Protein AF-A0A838ZR28-F1 (afdb_monomer_lite)

Secondary structure (DSSP, 8-state):
-----EE-----S-TTS-SEEEEEEEEEEEESS-SEEEEEESSSTTEEEEEETTEEEEEETTTTEEEEEEEEE--SSS--EEEEEEEEEEPP------TTSEEEEEEETTEEEEEEES-GGG--EEEEEEEEEEE-SSSEEE-TT---HHHHHHHHHHHHHH-SS---EEEEEEEETTS--EEEEEEEEEEEEEEEEPPS-------

pLDDT: mean 73.74, std 16.51, range [28.38, 95.25]

Organism: NCBI:txid2745851

Radius of gyration: 19.25 Å; chains: 1; bounding box: 54×42×59 Å

Foldseek 3Di:
DWDWDWDFDDDPPPPPDDQKDWTFKTKIKTWPDDQKWKKAQQVQRQWIKIDGPFWIWIGRNPVQKIWTKTWDQDPPPDRDTDIDGDDIDHNDPDDDPPPDQWDWDDPDLFKIKIFGHPDVVVVDTPWIKIWGKDFDPGRMEIDPPDPDSSVVSVVVVNSVVVNPDPTHMYGQWMDIPVHRDIIGMDIDMDTDGDMDGHDPDDDDDDD

Sequence (207 aa):
MKKVISVFIFSLSFFAFSQSYSFESAVIIESDKYPSMTLMNDESPNYAMYINNEGGVIRDYDSNELHIFTFSNKKSLDKHHSFEYNRSKKLLKGEKFNLGLVEITKINEKEFEVKKFKNKRKKKSVYEYTLQLEESNTPFIYVPFEKSLIRNHQIVGLIKEQLESYKHFKIKSYQCKSEKTTVNSEVKIEKLDLKIELPEKLNFQFY

Structure (mmCIF, N/CA/C/O backbone):
data_AF-A0A838ZR28-F1
#
_entry.id   AF-A0A838ZR28-F1
#
loop_
_atom_site.group_PDB
_atom_site.id
_atom_site.type_symbol
_atom_site.label_atom_id
_atom_site.label_alt_id
_atom_site.label_comp_id
_atom_site.label_asym_id
_atom_site.label_entity_id
_atom_site.label_seq_id
_atom_site.pdbx_PDB_ins_code
_atom_site.Cartn_x
_atom_site.Cartn_y
_atom_site.Cartn_z
_atom_site.occupancy
_atom_site.B_iso_or_equiv
_atom_site.auth_seq_id
_atom_site.auth_comp_id
_atom_site.auth_asym_id
_atom_site.auth_atom_id
_atom_site.pdbx_PDB_model_num
ATOM 1 N N . MET A 1 1 ? 4.804 24.425 0.462 1.00 34.25 1 MET A N 1
ATOM 2 C CA . MET A 1 1 ? 5.067 24.003 -0.934 1.00 34.25 1 MET A CA 1
ATOM 3 C C . MET A 1 1 ? 4.721 22.527 -1.050 1.00 34.25 1 MET A C 1
ATOM 5 O O . MET A 1 1 ? 5.364 21.732 -0.375 1.00 34.25 1 MET A O 1
ATOM 9 N N . LYS A 1 2 ? 3.688 22.173 -1.823 1.00 28.38 2 LYS A N 1
ATOM 10 C CA . LYS A 1 2 ? 3.305 20.774 -2.077 1.00 28.38 2 LYS A CA 1
ATOM 11 C C . LYS A 1 2 ? 4.357 20.117 -2.980 1.00 28.38 2 LYS A C 1
ATOM 13 O O . LYS A 1 2 ? 4.839 20.768 -3.904 1.00 28.38 2 LYS A O 1
ATOM 18 N N . LYS A 1 3 ? 4.754 18.877 -2.686 1.00 36.78 3 LYS A N 1
ATOM 19 C CA . LYS A 1 3 ? 5.718 18.107 -3.489 1.00 36.78 3 LYS A CA 1
ATOM 20 C C . LYS A 1 3 ? 4.990 16.903 -4.082 1.00 36.78 3 LYS A C 1
ATOM 22 O O . LYS A 1 3 ? 4.410 16.129 -3.334 1.00 36.78 3 LYS A O 1
ATOM 27 N N . VAL A 1 4 ? 5.015 16.793 -5.405 1.00 33.56 4 VAL A N 1
ATOM 28 C CA . VAL A 1 4 ? 4.371 15.734 -6.191 1.00 33.56 4 VAL A CA 1
ATOM 29 C C . VAL A 1 4 ? 5.432 14.686 -6.532 1.00 33.56 4 VAL A C 1
ATOM 31 O O . VAL A 1 4 ? 6.517 15.050 -6.987 1.00 33.56 4 VAL A O 1
ATOM 34 N N . ILE A 1 5 ? 5.147 13.406 -6.284 1.00 41.47 5 ILE A N 1
ATOM 35 C CA . ILE A 1 5 ? 5.973 12.273 -6.729 1.00 41.47 5 ILE A CA 1
ATOM 36 C C . ILE A 1 5 ? 5.097 11.400 -7.622 1.00 41.47 5 ILE A C 1
ATOM 38 O O . ILE A 1 5 ? 4.061 10.920 -7.169 1.00 41.47 5 ILE A O 1
ATOM 42 N N . SER A 1 6 ? 5.533 11.205 -8.865 1.00 37.84 6 SER A N 1
ATOM 43 C CA . SER A 1 6 ? 4.881 10.351 -9.859 1.00 37.84 6 SER A CA 1
ATOM 44 C C . SER A 1 6 ? 5.557 8.981 -9.883 1.00 37.84 6 SER A C 1
ATOM 46 O O . SER A 1 6 ? 6.776 8.891 -10.048 1.00 37.84 6 SER A O 1
ATOM 48 N N . VAL A 1 7 ? 4.777 7.916 -9.705 1.00 40.88 7 VAL A N 1
ATOM 49 C CA . VAL A 1 7 ? 5.256 6.526 -9.710 1.00 40.88 7 VAL A CA 1
ATOM 50 C C . VAL A 1 7 ? 4.845 5.825 -11.005 1.00 40.88 7 VAL A C 1
ATOM 52 O O . VAL A 1 7 ? 3.670 5.845 -11.368 1.00 40.88 7 VAL A O 1
ATOM 55 N N . PHE A 1 8 ? 5.811 5.170 -11.657 1.00 44.25 8 PHE A N 1
ATOM 56 C CA . PHE A 1 8 ? 5.626 4.342 -12.852 1.00 44.25 8 PHE A CA 1
ATOM 57 C C . PHE A 1 8 ? 5.642 2.856 -12.471 1.00 44.25 8 PHE A C 1
ATOM 59 O O . PHE A 1 8 ? 6.601 2.389 -11.853 1.00 44.25 8 PHE A O 1
ATOM 66 N N . ILE A 1 9 ? 4.592 2.111 -12.826 1.00 41.53 9 ILE A N 1
ATOM 67 C CA . ILE A 1 9 ? 4.493 0.663 -12.590 1.00 41.53 9 ILE A CA 1
ATOM 68 C C . ILE A 1 9 ? 4.903 -0.066 -13.871 1.00 41.53 9 ILE A C 1
ATOM 70 O O . ILE A 1 9 ? 4.340 0.177 -14.933 1.00 41.53 9 ILE A O 1
ATOM 74 N N . PHE A 1 10 ? 5.884 -0.963 -13.757 1.00 44.72 10 PHE A N 1
ATOM 75 C CA . PHE A 1 10 ? 6.402 -1.775 -14.856 1.00 44.72 10 PHE A CA 1
ATOM 76 C C . PHE A 1 10 ? 5.994 -3.243 -14.683 1.00 44.72 10 PHE A C 1
ATOM 78 O O . PHE A 1 10 ? 6.370 -3.878 -13.698 1.00 44.72 10 PHE A O 1
ATOM 85 N N . SER A 1 11 ? 5.272 -3.800 -15.656 1.00 40.69 11 SER A N 1
ATOM 86 C CA . SER A 1 11 ? 5.053 -5.244 -15.803 1.00 40.69 11 SER A CA 1
ATOM 87 C C . SER A 1 11 ? 6.290 -5.891 -16.445 1.00 40.69 11 SER A C 1
ATOM 89 O O . SER A 1 11 ? 6.614 -5.606 -17.598 1.00 40.69 11 SER A O 1
ATOM 91 N N . LEU A 1 12 ? 7.009 -6.729 -15.694 1.00 42.66 12 LEU A N 1
ATOM 92 C CA . LEU A 1 12 ? 8.402 -7.116 -15.974 1.00 42.66 12 LEU A CA 1
ATOM 93 C C . LEU A 1 12 ? 8.614 -8.466 -16.689 1.00 42.66 12 LEU A C 1
ATOM 95 O O . LEU A 1 12 ? 9.738 -8.952 -16.743 1.00 42.66 12 LEU A O 1
ATOM 99 N N . SER A 1 13 ? 7.596 -9.064 -17.308 1.00 38.91 13 SER A N 1
ATOM 100 C CA . SER A 1 13 ? 7.736 -10.370 -17.981 1.00 38.91 13 SER A CA 1
ATOM 101 C C . SER A 1 13 ? 8.086 -10.322 -19.483 1.00 38.91 13 SER A C 1
ATOM 103 O O . SER A 1 13 ? 8.265 -11.377 -20.082 1.00 38.91 13 SER A O 1
ATOM 105 N N . PHE A 1 14 ? 8.262 -9.140 -20.098 1.00 41.53 14 PHE A N 1
ATOM 106 C CA . PHE A 1 14 ? 8.534 -9.003 -21.549 1.00 41.53 14 PHE A CA 1
ATOM 107 C C . PHE A 1 14 ? 9.736 -8.115 -21.932 1.00 41.53 14 PHE A C 1
ATOM 109 O O . PHE A 1 14 ? 9.896 -7.739 -23.093 1.00 41.53 14 PHE A O 1
ATOM 116 N N . PHE A 1 15 ? 10.637 -7.808 -20.996 1.00 44.94 15 PHE A N 1
ATOM 117 C CA . PHE A 1 15 ? 11.763 -6.882 -21.217 1.00 44.94 15 PHE A CA 1
ATOM 118 C C . PHE A 1 15 ? 12.907 -7.397 -22.114 1.00 44.94 15 PHE A C 1
ATOM 120 O O . PHE A 1 15 ? 14.004 -6.848 -22.083 1.00 44.94 15 PHE A O 1
ATOM 127 N N . ALA A 1 16 ? 12.675 -8.414 -22.945 1.00 43.00 16 ALA A N 1
ATOM 128 C CA . ALA A 1 16 ? 13.693 -8.877 -23.884 1.00 43.00 16 ALA A CA 1
ATOM 129 C C . ALA A 1 16 ? 13.644 -8.203 -25.272 1.00 43.00 16 ALA A C 1
ATOM 131 O O . ALA A 1 16 ? 14.679 -8.202 -25.924 1.00 43.00 16 ALA A O 1
ATOM 132 N N . PHE A 1 17 ? 12.530 -7.607 -25.745 1.00 49.03 17 PHE A N 1
ATOM 133 C CA . PHE A 1 17 ? 12.455 -7.140 -27.154 1.00 49.03 17 PHE A CA 1
ATOM 134 C C . PHE A 1 17 ? 11.516 -5.956 -27.465 1.00 49.03 17 PHE A C 1
ATOM 136 O O . PHE A 1 17 ? 11.136 -5.772 -28.620 1.00 49.03 17 PHE A O 1
ATOM 143 N N . SER A 1 18 ? 11.122 -5.129 -26.494 1.00 48.28 18 SER A N 1
ATOM 144 C CA . SER A 1 18 ? 10.311 -3.943 -26.814 1.00 48.28 18 SER A CA 1
ATOM 145 C C . SER A 1 18 ? 11.184 -2.715 -27.102 1.00 48.28 18 SER A C 1
ATOM 147 O O . SER A 1 18 ? 11.944 -2.277 -26.238 1.00 48.28 18 SER A O 1
ATOM 149 N N . GLN A 1 19 ? 11.050 -2.145 -28.307 1.00 60.50 19 GLN A N 1
ATOM 150 C CA . GLN A 1 19 ? 11.643 -0.857 -28.699 1.00 60.50 19 GLN A CA 1
ATOM 151 C C . GLN A 1 19 ? 10.861 0.344 -28.145 1.00 60.50 19 GLN A C 1
ATOM 153 O O . GLN A 1 19 ? 11.340 1.469 -28.230 1.00 60.50 19 GLN A O 1
ATOM 158 N N . SER A 1 20 ? 9.673 0.137 -27.565 1.00 59.81 20 SER A N 1
ATOM 159 C CA . SER A 1 20 ? 8.868 1.224 -27.012 1.00 59.81 20 SER A CA 1
ATOM 160 C C . SER A 1 20 ? 8.044 0.811 -25.796 1.00 59.81 20 SER A C 1
ATOM 162 O O . SER A 1 20 ? 7.283 -0.152 -25.850 1.00 59.81 20 SER A O 1
ATOM 164 N N . TYR A 1 21 ? 8.121 1.594 -24.728 1.00 64.38 21 TYR A N 1
ATOM 165 C CA . TYR A 1 21 ? 7.351 1.422 -23.499 1.00 64.38 21 TYR A CA 1
ATOM 166 C C . TYR A 1 21 ? 6.362 2.568 -23.366 1.00 64.38 21 TYR A C 1
ATOM 168 O O . TYR A 1 21 ? 6.774 3.724 -23.372 1.00 64.38 21 TYR A O 1
ATOM 176 N N . SER A 1 22 ? 5.076 2.260 -23.245 1.00 66.88 22 SER A N 1
ATOM 177 C CA . SER A 1 22 ? 4.021 3.241 -22.995 1.00 66.88 22 SER A CA 1
ATOM 178 C C . SER A 1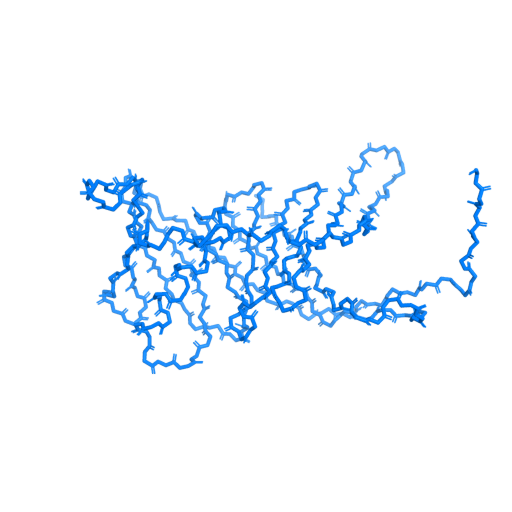 22 ? 3.561 3.180 -21.541 1.00 66.88 22 SER A C 1
ATOM 180 O O . SER A 1 22 ? 3.378 2.098 -20.984 1.00 66.88 22 SER A O 1
ATOM 182 N N . PHE A 1 23 ? 3.348 4.344 -20.939 1.00 75.25 23 PHE A N 1
ATOM 183 C CA . PHE A 1 23 ? 2.813 4.500 -19.592 1.00 75.25 23 PHE A CA 1
ATOM 184 C C . PHE A 1 23 ? 1.550 5.338 -19.673 1.00 75.25 23 PHE A C 1
ATOM 186 O O . PHE A 1 23 ? 1.598 6.507 -20.054 1.00 75.25 23 PHE A O 1
ATOM 193 N N . GLU A 1 24 ? 0.437 4.726 -19.289 1.00 75.38 24 GLU A N 1
ATOM 194 C CA . GLU A 1 24 ? -0.903 5.299 -19.441 1.00 75.38 24 GLU A CA 1
ATOM 195 C C . GLU A 1 24 ? -1.342 6.114 -18.221 1.00 75.38 24 GLU A C 1
ATOM 197 O O . GLU A 1 24 ? -2.371 6.796 -18.226 1.00 75.38 24 GLU A O 1
ATOM 202 N N . SER A 1 25 ? -0.609 5.999 -17.116 1.00 76.81 25 SER A N 1
ATOM 203 C CA . SER A 1 25 ? -0.987 6.594 -15.843 1.00 76.81 25 SER A CA 1
ATOM 204 C C . SER A 1 25 ? 0.211 6.766 -14.922 1.00 76.81 25 SER A C 1
ATOM 206 O O . SER A 1 25 ? 1.160 5.981 -14.941 1.00 76.81 25 SER A O 1
ATOM 208 N N . ALA A 1 26 ? 0.123 7.786 -14.081 1.00 78.88 26 ALA A N 1
ATOM 209 C CA . ALA A 1 26 ? 1.010 8.030 -12.962 1.00 78.88 26 ALA A CA 1
ATOM 210 C C . ALA A 1 26 ? 0.204 7.951 -11.664 1.00 78.88 26 ALA A C 1
ATOM 212 O O . ALA A 1 26 ? -0.861 8.560 -11.546 1.00 78.88 26 ALA A O 1
ATOM 213 N N . VAL A 1 27 ? 0.728 7.236 -10.668 1.00 76.75 27 VAL A N 1
ATOM 214 C CA . VAL A 1 27 ? 0.192 7.312 -9.303 1.00 76.75 27 VAL A CA 1
ATOM 215 C C . VAL A 1 27 ? 0.891 8.462 -8.586 1.00 76.75 27 VAL A C 1
ATOM 217 O O . VAL A 1 27 ? 2.120 8.479 -8.492 1.00 76.75 27 VAL A O 1
ATOM 220 N N . ILE A 1 28 ? 0.108 9.413 -8.087 1.00 76.38 28 ILE A N 1
ATOM 221 C CA . ILE A 1 28 ? 0.568 10.572 -7.328 1.00 76.38 28 ILE A CA 1
ATOM 222 C C . ILE A 1 28 ? 0.112 10.432 -5.888 1.00 76.38 28 ILE A C 1
ATOM 224 O O . ILE A 1 28 ? -1.072 10.255 -5.609 1.00 76.38 28 ILE A O 1
ATOM 228 N N . ILE A 1 29 ? 1.061 10.547 -4.964 1.00 72.19 29 ILE A N 1
ATOM 229 C CA . ILE A 1 29 ? 0.784 10.489 -3.531 1.00 72.19 29 ILE A CA 1
ATOM 230 C C . ILE A 1 29 ? 1.172 11.827 -2.903 1.00 72.19 29 ILE A C 1
ATOM 232 O O . ILE A 1 29 ? 2.351 12.184 -2.867 1.00 72.19 29 ILE A O 1
ATOM 236 N N . GLU A 1 30 ? 0.184 12.565 -2.398 1.00 73.56 30 GLU A N 1
ATOM 237 C CA . GLU A 1 30 ? 0.388 13.774 -1.595 1.00 73.56 30 GLU A CA 1
ATOM 238 C C . GLU A 1 30 ? 0.317 13.402 -0.107 1.00 73.56 30 GLU A C 1
ATOM 240 O O . GLU A 1 30 ? -0.679 12.854 0.370 1.00 73.56 30 GLU A O 1
ATOM 245 N N . SER A 1 31 ? 1.385 13.683 0.643 1.00 69.00 31 SER A N 1
ATOM 246 C CA . SER A 1 31 ? 1.446 13.412 2.082 1.00 69.00 31 SER A CA 1
ATOM 247 C C . SER A 1 31 ? 2.449 14.323 2.781 1.00 69.00 31 SER A C 1
ATOM 249 O O . SER A 1 31 ? 3.526 14.618 2.257 1.00 69.00 31 SER A O 1
ATOM 251 N N . ASP A 1 32 ? 2.100 14.730 4.000 1.00 66.25 32 ASP A N 1
ATOM 252 C CA . ASP A 1 32 ? 2.867 15.685 4.805 1.00 66.25 32 ASP A CA 1
ATOM 253 C C . ASP A 1 32 ? 4.152 15.089 5.421 1.00 66.25 32 ASP A C 1
ATOM 255 O O . ASP A 1 32 ? 4.996 15.824 5.939 1.00 66.25 32 ASP A O 1
ATOM 259 N N . LYS A 1 33 ? 4.351 13.762 5.364 1.00 64.56 33 LYS A N 1
ATOM 260 C CA . LYS A 1 33 ? 5.540 13.068 5.902 1.00 64.56 33 LYS A CA 1
ATOM 261 C C . LYS A 1 33 ? 6.188 12.182 4.838 1.00 64.56 33 LYS A C 1
ATOM 263 O O . LYS A 1 33 ? 5.675 11.095 4.612 1.00 64.56 33 LYS A O 1
ATOM 268 N N . TYR A 1 34 ? 7.349 12.552 4.268 1.00 59.84 34 TYR A N 1
ATOM 269 C CA . TYR A 1 34 ? 8.034 11.651 3.321 1.00 59.84 34 TYR A CA 1
ATOM 270 C C . TYR A 1 34 ? 9.568 11.645 3.294 1.00 59.84 34 TYR A C 1
ATOM 272 O O . TYR A 1 34 ? 10.202 12.616 2.880 1.00 59.84 34 TYR A O 1
ATOM 280 N N . PRO A 1 35 ? 10.152 10.469 3.602 1.00 60.44 35 PRO A N 1
ATOM 281 C CA . PRO A 1 35 ? 11.286 9.952 2.839 1.00 60.44 35 PRO A CA 1
ATOM 282 C C . PRO A 1 35 ? 11.006 8.619 2.108 1.00 60.44 35 PRO A C 1
ATOM 284 O O . PRO A 1 35 ? 11.803 8.269 1.244 1.00 60.44 35 PRO A O 1
ATOM 287 N N . SER A 1 36 ? 9.929 7.867 2.414 1.00 74.38 36 SER A N 1
ATOM 288 C CA . SER A 1 36 ? 9.602 6.599 1.723 1.00 74.38 36 SER A CA 1
ATOM 289 C C . SER A 1 36 ? 8.131 6.141 1.808 1.00 74.38 36 SER A C 1
ATOM 291 O O . SER A 1 36 ? 7.441 6.466 2.773 1.00 74.38 36 SER A O 1
ATOM 293 N N . MET A 1 37 ? 7.657 5.387 0.801 1.00 81.62 37 MET A N 1
ATOM 294 C CA . MET A 1 37 ? 6.286 4.862 0.612 1.00 81.62 37 MET A CA 1
ATOM 295 C C . MET A 1 37 ? 6.263 3.354 0.424 1.00 81.62 37 MET A C 1
ATOM 297 O O . MET A 1 37 ? 7.202 2.788 -0.123 1.00 81.62 37 MET A O 1
ATOM 301 N N . THR A 1 38 ? 5.136 2.739 0.785 1.00 84.50 38 THR A N 1
ATOM 302 C CA . THR A 1 38 ? 4.729 1.420 0.291 1.00 84.50 38 THR A CA 1
ATOM 303 C C . THR A 1 38 ? 3.351 1.531 -0.358 1.00 84.50 38 THR A C 1
ATOM 305 O O . THR A 1 38 ? 2.412 1.969 0.297 1.00 84.50 38 THR A O 1
ATOM 308 N N . LEU A 1 39 ? 3.240 1.142 -1.622 1.00 85.81 39 LEU A N 1
ATOM 309 C CA . LEU A 1 39 ? 2.006 1.074 -2.393 1.00 85.81 39 LEU A CA 1
ATOM 310 C C . LEU A 1 39 ? 1.669 -0.397 -2.648 1.00 85.81 39 LEU A C 1
ATOM 312 O O . LEU A 1 39 ? 2.541 -1.174 -3.041 1.00 85.81 39 LEU A O 1
ATOM 316 N N . MET A 1 40 ? 0.421 -0.783 -2.423 1.00 86.06 40 MET A N 1
ATOM 317 C CA . MET A 1 40 ? -0.080 -2.128 -2.713 1.00 86.06 40 MET A CA 1
ATOM 318 C C . MET A 1 40 ? -1.156 -2.054 -3.785 1.00 86.06 40 MET A C 1
ATOM 320 O O . MET A 1 40 ? -1.904 -1.078 -3.820 1.00 86.06 40 MET A O 1
ATOM 324 N N . ASN A 1 41 ? -1.246 -3.090 -4.614 1.00 83.69 41 ASN A N 1
ATOM 325 C CA . ASN A 1 41 ? -2.417 -3.329 -5.446 1.00 83.69 41 ASN A CA 1
ATOM 326 C C . ASN A 1 41 ? -3.358 -4.266 -4.677 1.00 83.69 41 ASN A C 1
ATOM 328 O O . ASN A 1 41 ? -2.944 -5.316 -4.190 1.00 83.69 41 ASN A O 1
ATOM 332 N N . ASP A 1 42 ? -4.603 -3.855 -4.506 1.00 79.31 42 ASP A N 1
ATOM 333 C CA . ASP A 1 42 ? -5.582 -4.558 -3.697 1.00 79.31 42 ASP A CA 1
ATOM 334 C C . ASP A 1 42 ? -6.348 -5.652 -4.465 1.00 79.31 42 ASP A C 1
ATOM 336 O O . ASP A 1 42 ? -6.918 -6.531 -3.813 1.00 79.31 42 ASP A O 1
ATOM 340 N N . GLU A 1 43 ? -6.309 -5.623 -5.801 1.00 80.88 43 GLU A N 1
ATOM 341 C CA . GLU A 1 43 ? -6.725 -6.699 -6.717 1.00 80.88 43 GLU A CA 1
ATOM 342 C C . GLU A 1 43 ? -5.631 -7.760 -6.861 1.00 80.88 43 GLU A C 1
ATOM 344 O O . GLU A 1 43 ? -5.918 -8.953 -6.931 1.00 80.88 43 GLU A O 1
ATOM 349 N N . SER A 1 44 ? -4.370 -7.322 -6.834 1.00 78.75 44 SER A N 1
ATOM 350 C CA . SER A 1 44 ? -3.187 -8.178 -6.938 1.00 78.75 44 SER A CA 1
ATOM 351 C C . SER A 1 44 ? -2.298 -8.019 -5.699 1.00 78.75 44 SER A C 1
ATOM 353 O O . SER A 1 44 ? -1.196 -7.472 -5.798 1.00 78.75 44 SER A O 1
ATOM 355 N N . PRO A 1 45 ? -2.732 -8.509 -4.517 1.00 70.12 45 PRO A N 1
ATOM 356 C CA . PRO A 1 45 ? -2.020 -8.323 -3.248 1.00 70.12 45 PRO A CA 1
ATOM 357 C C . PRO A 1 45 ? -0.655 -9.020 -3.209 1.00 70.12 45 PRO A C 1
ATOM 359 O O . PRO A 1 45 ? 0.137 -8.774 -2.303 1.00 70.12 45 PRO A O 1
ATOM 362 N N . ASN A 1 46 ? -0.354 -9.866 -4.192 1.00 76.19 46 ASN A N 1
ATOM 363 C CA . ASN A 1 46 ? 0.957 -10.485 -4.360 1.00 76.19 46 ASN A CA 1
ATOM 364 C C . ASN A 1 46 ? 1.999 -9.512 -4.936 1.00 76.19 46 ASN A C 1
ATOM 366 O O . ASN A 1 46 ? 3.189 -9.827 -4.953 1.00 76.19 46 ASN A O 1
ATOM 370 N N . TYR A 1 47 ? 1.571 -8.312 -5.332 1.00 80.81 47 TYR A N 1
ATOM 371 C CA . TYR A 1 47 ? 2.428 -7.241 -5.805 1.00 80.81 47 TYR A CA 1
ATOM 372 C C . TYR A 1 47 ? 2.412 -6.064 -4.841 1.00 80.81 47 TYR A C 1
ATOM 374 O O . TYR A 1 47 ? 1.363 -5.531 -4.467 1.00 80.81 47 TYR A O 1
ATOM 382 N N . ALA A 1 48 ? 3.604 -5.606 -4.473 1.00 83.19 48 ALA A N 1
ATOM 383 C CA . ALA A 1 48 ? 3.734 -4.374 -3.720 1.00 83.19 48 ALA A CA 1
ATOM 384 C C . ALA A 1 48 ? 5.028 -3.638 -4.024 1.00 83.19 48 ALA A C 1
ATOM 386 O O . ALA A 1 48 ? 6.083 -4.239 -4.231 1.00 83.19 48 ALA A O 1
ATOM 387 N N . MET A 1 49 ? 4.944 -2.315 -3.994 1.00 86.06 49 MET A N 1
ATOM 388 C CA . MET A 1 49 ? 6.016 -1.418 -4.379 1.00 86.06 49 MET A CA 1
ATOM 389 C C . MET A 1 49 ? 6.429 -0.563 -3.189 1.00 86.06 49 MET A C 1
ATOM 391 O O . MET A 1 49 ? 5.620 0.144 -2.600 1.00 86.06 49 MET A O 1
ATOM 395 N N . TYR A 1 50 ? 7.705 -0.605 -2.836 1.00 84.44 50 TYR A N 1
ATOM 396 C CA . TYR A 1 50 ? 8.324 0.324 -1.903 1.00 84.44 50 TYR A CA 1
ATOM 397 C C . TYR A 1 50 ? 9.150 1.346 -2.683 1.00 84.44 50 TYR A C 1
ATOM 399 O O . TYR A 1 50 ? 9.896 0.955 -3.574 1.00 84.44 50 TYR A O 1
ATOM 407 N N . ILE A 1 51 ? 9.065 2.634 -2.356 1.00 82.88 51 ILE A N 1
ATOM 408 C CA . ILE A 1 51 ? 9.830 3.695 -3.035 1.00 82.88 51 ILE A CA 1
ATOM 409 C C . ILE A 1 51 ? 10.347 4.698 -2.016 1.00 82.88 51 ILE A C 1
ATOM 411 O O . ILE A 1 51 ? 9.676 5.007 -1.033 1.00 82.88 51 ILE A O 1
ATOM 415 N N . ASN A 1 52 ? 11.533 5.236 -2.252 1.00 80.62 52 ASN A N 1
ATOM 416 C CA . ASN A 1 52 ? 12.101 6.371 -1.543 1.00 80.62 52 ASN A CA 1
ATOM 417 C C . ASN A 1 52 ? 12.794 7.322 -2.539 1.00 80.62 52 ASN A C 1
ATOM 419 O O . ASN A 1 52 ? 12.700 7.152 -3.752 1.00 80.62 52 ASN A O 1
ATOM 423 N N . ASN A 1 53 ? 13.503 8.328 -2.027 1.00 76.06 53 ASN A N 1
ATOM 424 C CA . ASN A 1 53 ? 14.195 9.316 -2.866 1.00 76.06 53 ASN A CA 1
ATOM 425 C C . ASN A 1 53 ? 15.400 8.761 -3.653 1.00 76.06 53 ASN A C 1
ATOM 427 O O . ASN A 1 53 ? 15.940 9.470 -4.496 1.00 76.06 53 ASN A O 1
ATOM 431 N N . GLU A 1 54 ? 15.852 7.544 -3.353 1.00 77.94 54 GLU A N 1
ATOM 432 C CA . GLU A 1 54 ? 17.064 6.934 -3.919 1.00 77.94 54 GLU A CA 1
ATOM 433 C C . GLU A 1 54 ? 16.739 5.761 -4.854 1.00 77.94 54 GLU A C 1
ATOM 435 O O . GLU A 1 54 ? 17.592 5.287 -5.603 1.00 77.94 54 GLU A O 1
ATOM 440 N N . GLY A 1 55 ? 15.502 5.270 -4.831 1.00 81.50 55 GLY A N 1
ATOM 441 C CA . GLY A 1 55 ? 15.115 4.081 -5.567 1.00 81.50 55 GLY A CA 1
ATOM 442 C C . GLY A 1 55 ? 13.821 3.475 -5.065 1.00 81.50 55 GLY A C 1
ATOM 443 O O . GLY A 1 55 ? 13.019 4.093 -4.365 1.00 81.50 55 GLY A O 1
ATOM 444 N N . GLY A 1 56 ? 13.634 2.214 -5.403 1.00 85.88 56 GLY A N 1
ATOM 445 C CA . GLY A 1 56 ? 12.536 1.431 -4.896 1.00 85.88 56 GLY A CA 1
ATOM 446 C C . GLY A 1 56 ? 12.677 -0.039 -5.229 1.00 85.88 56 GLY A C 1
ATOM 447 O O . GLY A 1 56 ? 13.666 -0.513 -5.793 1.00 85.88 56 GLY A O 1
ATOM 448 N N . VAL A 1 57 ? 11.683 -0.777 -4.769 1.00 86.06 57 VAL A N 1
ATOM 449 C CA . VAL A 1 57 ? 11.654 -2.222 -4.810 1.00 86.06 57 VAL A CA 1
ATOM 450 C C . VAL A 1 57 ? 10.230 -2.674 -5.092 1.00 86.06 57 VAL A C 1
ATOM 452 O O . VAL A 1 57 ? 9.322 -2.287 -4.361 1.00 86.06 57 VAL A O 1
ATOM 455 N N . ILE A 1 58 ? 10.034 -3.518 -6.102 1.00 86.31 58 ILE A N 1
ATOM 456 C CA . ILE A 1 58 ? 8.778 -4.253 -6.301 1.00 86.31 58 ILE A CA 1
ATOM 457 C C . ILE A 1 58 ? 8.984 -5.670 -5.771 1.00 86.31 58 ILE A C 1
ATOM 459 O O . ILE A 1 58 ? 9.963 -6.338 -6.109 1.00 86.31 58 ILE A O 1
ATOM 463 N N . ARG A 1 59 ? 8.077 -6.113 -4.903 1.00 84.50 59 ARG A N 1
ATOM 464 C CA . ARG A 1 59 ? 7.954 -7.517 -4.515 1.00 84.50 59 ARG A CA 1
ATOM 465 C C . ARG A 1 59 ? 6.897 -8.164 -5.383 1.00 84.50 59 ARG A C 1
ATOM 467 O O . ARG A 1 59 ? 5.777 -7.661 -5.417 1.00 84.50 59 ARG A O 1
ATOM 474 N N . ASP A 1 60 ? 7.271 -9.264 -6.013 1.00 85.00 60 ASP A N 1
ATOM 475 C CA . ASP A 1 60 ? 6.375 -10.154 -6.733 1.00 85.00 60 ASP A CA 1
ATOM 476 C C . ASP A 1 60 ? 6.379 -11.503 -6.002 1.00 85.00 60 ASP A C 1
ATOM 478 O O . ASP A 1 60 ? 7.346 -12.271 -6.055 1.00 85.00 60 ASP A O 1
ATOM 482 N N . TYR A 1 61 ? 5.321 -11.758 -5.235 1.00 79.00 61 TYR A N 1
ATOM 483 C CA . TYR A 1 61 ? 5.172 -13.016 -4.509 1.00 79.00 61 TYR A CA 1
ATOM 484 C C . TYR A 1 61 ? 4.767 -14.182 -5.423 1.00 79.00 61 TYR A C 1
ATOM 486 O O . TYR A 1 61 ? 5.024 -15.324 -5.040 1.00 79.00 61 TYR A O 1
ATOM 494 N N . ASP A 1 62 ? 4.210 -13.923 -6.611 1.00 80.69 62 ASP A N 1
ATOM 495 C CA . ASP A 1 62 ? 3.812 -14.968 -7.562 1.00 80.69 62 ASP A CA 1
ATOM 496 C C . ASP A 1 62 ? 5.043 -15.587 -8.230 1.00 80.69 62 ASP A C 1
ATOM 498 O O . ASP A 1 62 ? 5.188 -16.811 -8.279 1.00 80.69 62 ASP A O 1
ATOM 502 N N . SER A 1 63 ? 5.982 -14.747 -8.672 1.00 81.06 63 SER A N 1
ATOM 503 C CA . SER A 1 63 ? 7.265 -15.197 -9.231 1.00 81.06 63 SER A CA 1
ATOM 504 C C . SER A 1 63 ? 8.350 -15.427 -8.167 1.00 81.06 63 SER A C 1
ATOM 506 O O . SER A 1 63 ? 9.424 -15.961 -8.460 1.00 81.06 63 SER A O 1
ATOM 508 N N . ASN A 1 64 ? 8.065 -15.095 -6.903 1.00 83.00 64 ASN A N 1
ATOM 509 C CA . ASN A 1 64 ? 9.015 -15.115 -5.790 1.00 83.00 64 ASN A CA 1
ATOM 510 C C . ASN A 1 64 ? 10.267 -14.256 -6.083 1.00 83.00 64 ASN A C 1
ATOM 512 O O . ASN A 1 64 ? 11.403 -14.658 -5.792 1.00 83.00 64 ASN A O 1
ATOM 516 N N . GLU A 1 65 ? 10.057 -13.062 -6.639 1.00 84.19 65 GLU A N 1
ATOM 517 C CA . GLU A 1 65 ? 11.100 -12.123 -7.048 1.00 84.19 65 GLU A CA 1
ATOM 518 C C . GLU A 1 65 ? 11.038 -10.770 -6.321 1.00 84.19 65 GLU A C 1
ATOM 520 O O . GLU A 1 65 ? 10.016 -10.294 -5.821 1.00 84.19 65 GLU A O 1
ATOM 525 N N . LEU A 1 66 ? 12.212 -10.151 -6.239 1.00 84.88 66 LEU A N 1
ATOM 526 C CA . LEU A 1 66 ? 12.455 -8.816 -5.726 1.00 84.88 66 LEU A CA 1
ATOM 527 C C . LEU A 1 66 ? 13.128 -7.996 -6.823 1.00 84.88 66 LEU A C 1
ATOM 529 O O . LEU A 1 66 ? 14.322 -8.169 -7.083 1.00 84.88 66 LEU A O 1
ATOM 533 N N . HIS A 1 67 ? 12.375 -7.095 -7.433 1.00 85.12 67 HIS A N 1
ATOM 534 C CA . HIS A 1 67 ? 12.847 -6.190 -8.472 1.00 85.12 67 HIS A CA 1
ATOM 535 C C . HIS A 1 67 ? 13.374 -4.912 -7.828 1.00 85.12 67 HIS A C 1
ATOM 537 O O . HIS A 1 67 ? 12.642 -4.252 -7.092 1.00 85.12 67 HIS A O 1
ATOM 543 N N . ILE A 1 68 ? 14.634 -4.558 -8.077 1.00 84.75 68 ILE A N 1
ATOM 544 C CA . ILE A 1 68 ? 15.283 -3.400 -7.447 1.00 84.75 68 ILE A CA 1
ATOM 545 C C . ILE A 1 68 ? 15.601 -2.354 -8.509 1.00 84.75 68 ILE A C 1
ATOM 547 O O . ILE A 1 68 ? 16.298 -2.649 -9.481 1.00 84.75 68 ILE A O 1
ATOM 551 N N . PHE A 1 69 ? 15.174 -1.118 -8.276 1.00 85.25 69 PHE A N 1
ATOM 552 C CA . PHE A 1 69 ? 15.462 0.026 -9.134 1.00 85.25 69 PHE A CA 1
ATOM 553 C C . PHE A 1 69 ? 16.011 1.197 -8.320 1.00 85.25 69 PHE A C 1
ATOM 555 O O . PHE A 1 69 ? 15.714 1.349 -7.135 1.00 85.25 69 PHE A O 1
ATOM 562 N N . THR A 1 70 ? 16.827 2.023 -8.957 1.00 81.12 70 THR A N 1
ATOM 563 C CA . THR A 1 70 ? 17.452 3.205 -8.357 1.00 81.12 70 THR A CA 1
ATOM 564 C C . THR A 1 70 ? 17.091 4.448 -9.149 1.00 81.12 70 THR A C 1
ATOM 566 O O . THR A 1 70 ? 17.057 4.432 -10.381 1.00 81.12 70 THR A O 1
ATOM 569 N N . PHE A 1 71 ? 16.826 5.531 -8.423 1.00 77.50 71 PHE A N 1
ATOM 570 C CA . PHE A 1 71 ? 16.636 6.859 -8.987 1.00 77.50 71 PHE A CA 1
ATOM 571 C C . PHE A 1 71 ? 17.883 7.672 -8.666 1.00 77.50 71 PHE A C 1
ATOM 573 O O . PHE A 1 71 ? 18.197 7.896 -7.496 1.00 77.50 71 PHE A O 1
ATOM 580 N N . SER A 1 72 ? 18.596 8.134 -9.689 1.00 69.56 72 SER A N 1
ATOM 581 C CA . SER A 1 72 ? 19.669 9.100 -9.489 1.00 69.56 72 SER A CA 1
ATOM 582 C C . SER A 1 72 ? 19.180 10.486 -9.889 1.00 69.56 72 SER A C 1
ATOM 584 O O . SER A 1 72 ? 18.662 10.719 -10.983 1.00 69.56 72 SER A O 1
ATOM 586 N N . ASN A 1 73 ? 19.321 11.414 -8.948 1.00 60.06 73 ASN A N 1
ATOM 587 C CA . ASN A 1 73 ? 19.073 12.829 -9.154 1.00 60.06 73 ASN A CA 1
ATOM 588 C C . ASN A 1 73 ? 20.363 13.574 -8.796 1.00 60.06 73 ASN A C 1
ATOM 590 O O . ASN A 1 73 ? 20.451 14.261 -7.773 1.00 60.06 73 ASN A O 1
ATOM 594 N N . LYS A 1 74 ? 21.430 13.327 -9.569 1.00 52.19 74 LYS A N 1
ATOM 595 C CA . LYS A 1 74 ? 22.706 14.013 -9.351 1.00 52.19 74 LYS A CA 1
ATOM 596 C C . LYS A 1 74 ? 22.534 15.484 -9.718 1.00 52.19 74 LYS A C 1
ATOM 598 O O . LYS A 1 74 ? 22.311 15.832 -10.868 1.00 52.19 74 LYS A O 1
ATOM 603 N N . LYS A 1 75 ? 22.692 16.355 -8.719 1.00 47.59 75 LYS A N 1
ATOM 604 C CA . LYS A 1 75 ? 22.753 17.819 -8.862 1.00 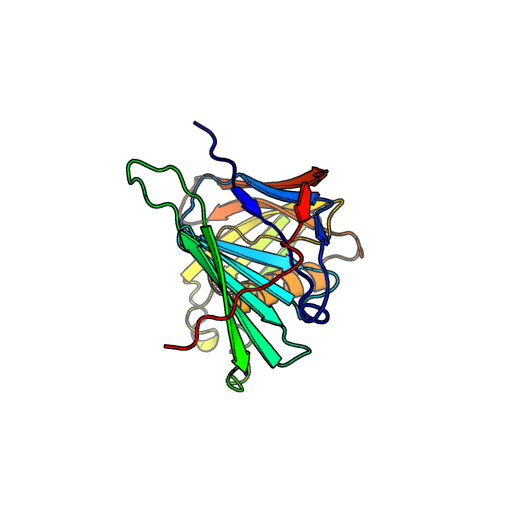47.59 75 LYS A CA 1
ATOM 605 C C . LYS A 1 75 ? 24.087 18.303 -9.469 1.00 47.59 75 LYS A C 1
ATOM 607 O O . LYS A 1 75 ? 24.618 19.313 -9.017 1.00 47.59 75 LYS A O 1
ATOM 612 N N . SER A 1 76 ? 24.692 17.570 -10.404 1.00 45.28 76 SER A N 1
ATOM 613 C CA . SER A 1 76 ? 25.830 18.098 -11.175 1.00 45.28 76 SER A CA 1
ATOM 614 C C . SER A 1 76 ? 25.321 18.891 -12.380 1.00 45.28 76 SER A C 1
ATOM 616 O O . SER A 1 76 ? 24.140 18.804 -12.701 1.00 45.28 76 SER A O 1
ATOM 618 N N . LEU A 1 77 ? 26.198 19.695 -12.996 1.00 47.62 77 LEU A N 1
ATOM 619 C CA . LEU A 1 77 ? 25.867 20.696 -14.024 1.00 47.62 77 LEU A CA 1
ATOM 620 C C . LEU A 1 77 ? 24.950 20.191 -15.154 1.00 47.62 77 LEU A C 1
ATOM 622 O O . LEU A 1 77 ? 24.161 20.977 -15.671 1.00 47.62 77 LEU A O 1
ATOM 626 N N . ASP A 1 78 ? 24.981 18.895 -15.457 1.00 48.53 78 ASP A N 1
ATOM 627 C CA . ASP A 1 78 ? 24.062 18.257 -16.391 1.00 48.53 78 ASP A CA 1
ATOM 628 C C . ASP A 1 78 ? 22.907 17.587 -15.634 1.00 48.53 78 ASP A C 1
ATOM 630 O O . ASP A 1 78 ? 23.080 16.577 -14.946 1.00 48.53 78 ASP A O 1
ATOM 634 N N . LYS A 1 79 ? 21.713 18.185 -15.733 1.00 49.88 79 LYS A N 1
ATOM 635 C CA . LYS A 1 79 ? 20.459 17.730 -15.106 1.00 49.88 79 LYS A CA 1
ATOM 636 C C . LYS A 1 79 ? 19.974 16.407 -15.712 1.00 49.88 79 LYS A C 1
ATOM 638 O O . LYS A 1 79 ? 18.971 16.372 -16.422 1.00 49.88 79 LYS A O 1
ATOM 643 N N . HIS A 1 80 ? 20.662 15.313 -15.426 1.00 55.47 80 HIS A N 1
ATOM 644 C CA . HIS A 1 80 ? 20.224 13.985 -15.830 1.00 55.47 80 HIS A CA 1
ATOM 645 C C . HIS A 1 80 ? 19.506 13.304 -14.667 1.00 55.47 80 HIS A C 1
ATOM 647 O O . HIS A 1 80 ? 20.114 12.901 -13.676 1.00 55.47 80 HIS A O 1
ATOM 653 N N . HIS A 1 81 ? 18.186 13.179 -14.797 1.00 61.88 81 HIS A N 1
ATOM 654 C CA . HIS A 1 81 ? 17.428 12.199 -14.032 1.00 61.88 81 HIS A CA 1
ATOM 655 C C . HIS A 1 81 ? 17.701 10.828 -14.649 1.00 61.88 81 HIS A C 1
ATOM 657 O O . HIS A 1 81 ? 17.480 10.649 -15.846 1.00 61.88 81 HIS A O 1
ATOM 663 N N . SER A 1 82 ? 18.191 9.873 -13.858 1.00 66.81 82 SER A N 1
ATOM 664 C CA . SER A 1 82 ? 18.364 8.496 -14.325 1.00 66.81 82 SER A CA 1
ATOM 665 C C . SER A 1 82 ? 17.513 7.529 -13.512 1.00 66.81 82 SER A C 1
ATOM 667 O O . SER A 1 82 ? 17.397 7.638 -12.288 1.00 66.81 82 SER A O 1
ATOM 669 N N . PHE A 1 83 ? 16.918 6.581 -14.227 1.00 69.88 83 PHE A N 1
ATOM 670 C CA . PHE A 1 83 ? 16.230 5.424 -13.681 1.00 69.88 83 PHE A CA 1
ATOM 671 C C . PHE A 1 83 ? 17.008 4.188 -14.107 1.00 69.88 83 PHE A C 1
ATOM 673 O O . PHE A 1 83 ? 17.239 3.989 -15.298 1.00 69.88 83 PHE A O 1
ATOM 680 N N . GLU A 1 84 ? 17.420 3.375 -13.144 1.00 76.00 84 GLU A N 1
ATOM 681 C CA . GLU A 1 84 ? 18.178 2.161 -13.417 1.00 76.00 84 GLU A CA 1
ATOM 682 C C . GLU A 1 84 ? 17.472 0.959 -12.802 1.00 76.00 84 GLU A C 1
ATOM 684 O O . GLU A 1 84 ? 17.222 0.913 -11.595 1.00 76.00 84 GLU A O 1
ATOM 689 N N . TYR A 1 85 ? 17.165 -0.029 -13.643 1.00 76.62 85 TYR A N 1
ATOM 690 C CA . TYR A 1 85 ? 16.771 -1.352 -13.187 1.00 76.62 85 TYR A CA 1
ATOM 691 C C . TYR A 1 85 ? 18.029 -2.160 -12.880 1.00 76.62 85 TYR A C 1
ATOM 693 O O . TYR A 1 85 ? 18.767 -2.535 -13.786 1.00 76.62 85 TYR A O 1
ATOM 701 N N . ASN A 1 86 ? 18.274 -2.436 -11.602 1.00 77.00 86 ASN A N 1
ATOM 702 C CA . ASN A 1 86 ? 19.520 -3.074 -11.191 1.00 77.00 86 ASN A CA 1
ATOM 703 C C . ASN A 1 86 ? 19.488 -4.585 -11.443 1.00 77.00 86 ASN A C 1
ATOM 705 O O . ASN A 1 86 ? 20.419 -5.139 -12.018 1.00 77.00 86 ASN A O 1
ATOM 709 N N . ARG A 1 87 ? 18.462 -5.274 -10.918 1.00 77.00 87 ARG A N 1
ATOM 710 C CA . ARG A 1 87 ? 18.274 -6.735 -11.038 1.00 77.00 87 ARG A CA 1
ATOM 711 C C . ARG A 1 87 ? 17.009 -7.229 -10.336 1.00 77.00 87 ARG A C 1
ATOM 713 O O . ARG A 1 87 ? 16.558 -6.618 -9.364 1.00 77.00 87 ARG A O 1
ATOM 720 N N . SER A 1 88 ? 16.562 -8.420 -10.741 1.00 83.62 88 SER A N 1
ATOM 721 C CA . SER A 1 88 ? 15.732 -9.310 -9.920 1.00 83.62 88 SER A CA 1
ATOM 722 C C . SER A 1 88 ? 16.602 -10.123 -8.961 1.00 83.62 88 SER A C 1
ATOM 724 O O . SER A 1 88 ? 17.695 -10.577 -9.313 1.00 83.62 88 SER A O 1
ATOM 726 N N . LYS A 1 89 ? 16.112 -10.368 -7.748 1.00 83.69 89 LYS A N 1
ATOM 727 C CA . LYS A 1 89 ? 16.630 -11.414 -6.853 1.00 83.69 89 LYS A CA 1
ATOM 728 C C . LYS A 1 89 ? 15.490 -12.312 -6.410 1.00 83.69 89 LYS A C 1
ATOM 730 O O . LYS A 1 89 ? 14.400 -11.814 -6.168 1.00 83.69 89 LYS A O 1
ATOM 735 N N . LYS A 1 90 ? 15.755 -13.603 -6.190 1.00 83.31 90 LYS A N 1
ATOM 736 C CA . LYS A 1 90 ? 14.781 -14.468 -5.512 1.00 83.31 90 LYS A CA 1
ATOM 737 C C . LYS A 1 90 ? 14.500 -13.921 -4.116 1.00 83.31 90 LYS A C 1
ATOM 739 O O . LYS A 1 90 ? 15.437 -13.617 -3.369 1.00 83.31 90 LYS A O 1
ATOM 744 N N . LEU A 1 91 ? 13.226 -13.830 -3.752 1.00 74.56 91 LEU A N 1
ATOM 745 C CA . LEU A 1 91 ? 12.838 -13.617 -2.367 1.00 74.56 91 LEU A CA 1
ATOM 746 C C . LEU A 1 91 ? 13.395 -14.791 -1.557 1.00 74.56 91 LEU A C 1
ATOM 748 O O . LEU A 1 91 ? 13.141 -15.960 -1.867 1.00 74.56 91 LEU A O 1
ATOM 752 N N . LEU A 1 92 ? 14.199 -14.485 -0.536 1.00 65.19 92 LEU A N 1
ATOM 753 C CA . LEU A 1 92 ? 14.521 -15.473 0.487 1.00 65.19 92 LEU A CA 1
ATOM 754 C C . LEU A 1 92 ? 13.185 -15.961 1.048 1.00 65.19 92 LEU A C 1
ATOM 756 O O . LEU A 1 92 ? 12.346 -15.125 1.387 1.00 65.19 92 LEU A O 1
ATOM 760 N N . LYS A 1 93 ? 12.984 -17.285 1.116 1.00 55.59 93 LYS A N 1
ATOM 761 C CA . LYS A 1 93 ? 11.807 -17.885 1.759 1.00 55.59 93 LYS A CA 1
ATOM 762 C C . LYS A 1 93 ? 11.770 -17.388 3.203 1.00 55.59 93 LYS A C 1
ATOM 764 O O . LYS A 1 93 ? 12.495 -17.885 4.059 1.00 55.59 93 LYS A O 1
ATOM 769 N N . GLY A 1 94 ? 11.009 -16.324 3.425 1.00 52.91 94 GLY A N 1
ATOM 770 C CA . GLY A 1 94 ? 10.923 -15.639 4.698 1.00 52.91 94 GLY A CA 1
ATOM 771 C C . GLY A 1 94 ? 10.021 -16.416 5.635 1.00 52.91 94 GLY A C 1
ATOM 772 O O . GLY A 1 94 ? 8.996 -16.952 5.217 1.00 52.91 94 GLY A O 1
ATOM 773 N N . GLU A 1 95 ? 10.438 -16.474 6.894 1.00 44.69 95 GLU A N 1
ATOM 774 C CA . GLU A 1 95 ? 9.688 -16.992 8.032 1.00 44.69 95 GLU A CA 1
ATOM 775 C C . GLU A 1 95 ? 8.200 -16.640 7.930 1.00 44.69 95 GLU A C 1
ATOM 777 O O . GLU A 1 95 ? 7.851 -15.513 7.565 1.00 44.69 95 GLU A O 1
ATOM 782 N N . LYS A 1 96 ? 7.327 -17.605 8.271 1.00 47.44 96 LYS A N 1
ATOM 783 C CA . LYS A 1 96 ? 5.882 -17.380 8.408 1.00 47.44 96 LYS A CA 1
ATOM 784 C C . LYS A 1 96 ? 5.676 -16.024 9.073 1.00 47.44 96 LYS A C 1
ATOM 786 O O . LYS A 1 96 ? 6.198 -15.804 10.166 1.00 47.44 96 LYS A O 1
ATOM 791 N N . PHE A 1 97 ? 4.968 -15.122 8.389 1.00 55.38 97 PHE A N 1
ATOM 792 C CA . PHE A 1 97 ? 4.704 -13.780 8.892 1.00 55.38 97 PHE A CA 1
ATOM 793 C C . PHE A 1 97 ? 4.302 -13.874 10.363 1.00 55.38 97 PHE A C 1
ATOM 795 O O . PHE A 1 97 ? 3.488 -14.725 10.719 1.00 55.38 97 PHE A O 1
ATOM 802 N N . ASN A 1 98 ? 4.877 -13.041 11.233 1.00 54.47 98 ASN A N 1
ATOM 803 C CA . ASN A 1 98 ? 4.409 -12.958 12.614 1.00 54.47 98 ASN A CA 1
ATOM 804 C C . ASN A 1 98 ? 2.975 -12.402 12.593 1.00 54.47 98 ASN A C 1
ATOM 806 O O . ASN A 1 98 ? 2.746 -11.189 12.612 1.00 54.47 98 ASN A O 1
ATOM 810 N N . LEU A 1 99 ? 2.012 -13.312 12.463 1.00 59.28 99 LEU A N 1
ATOM 811 C CA . LEU A 1 99 ? 0.586 -13.042 12.429 1.00 59.28 99 LEU A CA 1
ATOM 812 C C . LEU A 1 99 ? 0.168 -12.541 13.818 1.00 59.28 99 LEU A C 1
ATOM 814 O O . LEU A 1 99 ? 0.509 -13.132 14.843 1.00 59.28 99 LEU A O 1
ATOM 818 N N . GLY A 1 100 ? -0.554 -11.419 13.857 1.00 63.47 100 GLY A N 1
ATOM 819 C CA . GLY A 1 100 ? -1.144 -10.889 15.089 1.00 63.47 100 GLY A CA 1
ATOM 820 C C . GLY A 1 100 ? -0.391 -9.751 15.786 1.00 63.47 100 GLY A C 1
A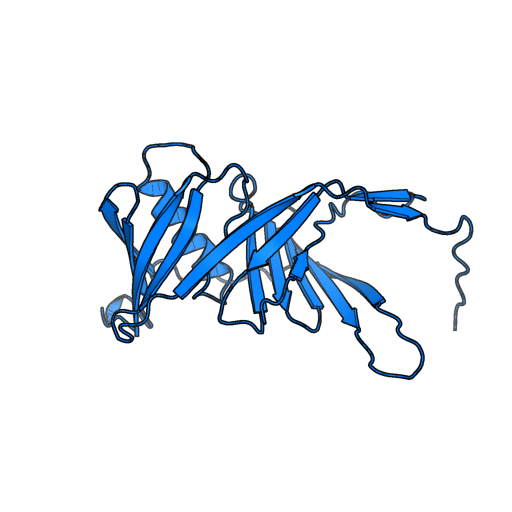TOM 821 O O . GLY A 1 100 ? -0.634 -9.511 16.965 1.00 63.47 100 GLY A O 1
ATOM 822 N N . LEU A 1 101 ? 0.499 -9.028 15.100 1.00 79.44 101 LEU A N 1
ATOM 823 C CA . LEU A 1 101 ? 1.049 -7.760 15.617 1.00 79.44 101 LEU A CA 1
ATOM 824 C C . LEU A 1 101 ? 0.188 -6.533 15.274 1.00 79.44 101 LEU A C 1
ATOM 826 O O . LEU A 1 101 ? 0.552 -5.414 15.637 1.00 79.44 101 LEU A O 1
ATOM 830 N N . VAL A 1 102 ? -0.939 -6.749 14.600 1.00 87.75 102 VAL A N 1
ATOM 831 C CA . VAL A 1 102 ? -1.932 -5.741 14.235 1.00 87.75 102 VAL A CA 1
ATOM 832 C C . VAL A 1 102 ? -3.309 -6.259 14.647 1.00 87.75 102 VAL A C 1
ATOM 834 O O . VAL A 1 102 ? -3.586 -7.450 14.507 1.00 87.75 102 VAL A O 1
ATOM 837 N N . GLU A 1 103 ? -4.143 -5.370 15.168 1.00 90.12 103 GLU A N 1
ATOM 838 C CA . GLU A 1 103 ? -5.568 -5.584 15.427 1.00 90.12 103 GLU A CA 1
ATOM 839 C C . GLU A 1 103 ? -6.343 -4.406 14.841 1.00 90.12 103 GLU A C 1
ATOM 841 O O . GLU A 1 103 ? -5.869 -3.267 14.916 1.00 90.12 103 GLU A O 1
ATOM 846 N N . ILE A 1 104 ? -7.496 -4.697 14.240 1.00 91.75 104 ILE A N 1
ATOM 847 C CA . ILE A 1 104 ? -8.372 -3.702 13.626 1.00 91.75 104 ILE A CA 1
ATOM 848 C C . ILE A 1 104 ? -9.778 -3.842 14.189 1.00 91.75 104 ILE A C 1
ATOM 850 O O . ILE A 1 104 ? -10.321 -4.946 14.231 1.00 91.75 104 ILE A O 1
ATOM 854 N N . THR A 1 105 ? -10.363 -2.713 14.574 1.00 94.00 105 THR A N 1
ATOM 855 C CA . THR A 1 105 ? -11.750 -2.615 15.028 1.00 94.00 105 THR A CA 1
ATOM 856 C C . THR A 1 105 ? -12.499 -1.640 14.130 1.00 94.00 105 THR A C 1
ATOM 858 O O . THR A 1 105 ? -12.148 -0.459 14.071 1.00 94.00 105 THR A O 1
ATOM 861 N N . LYS A 1 106 ? -13.544 -2.114 13.448 1.00 94.00 106 LYS A N 1
ATOM 862 C CA . LYS A 1 106 ? -14.492 -1.268 12.716 1.00 94.00 106 LYS A CA 1
ATOM 863 C C . LYS A 1 106 ? -15.264 -0.401 13.703 1.00 94.00 106 LYS A C 1
ATOM 865 O O . LYS A 1 106 ? -15.909 -0.921 14.612 1.00 94.00 106 LYS A O 1
ATOM 870 N N . ILE A 1 107 ? -15.197 0.913 13.517 1.00 93.56 107 ILE A N 1
ATOM 871 C CA . ILE A 1 107 ? -16.040 1.876 14.236 1.00 93.56 107 ILE A CA 1
ATOM 872 C C . ILE A 1 107 ? -17.309 2.113 13.412 1.00 93.56 107 ILE A C 1
ATOM 874 O O . ILE A 1 107 ? -18.419 2.041 13.933 1.00 93.56 107 ILE A O 1
ATOM 878 N N . ASN A 1 108 ? -17.139 2.355 12.111 1.00 91.44 108 ASN A N 1
ATOM 879 C CA . ASN A 1 108 ? -18.203 2.432 11.110 1.00 91.44 108 ASN A CA 1
ATOM 880 C C . ASN A 1 108 ? -17.627 2.101 9.715 1.00 91.44 108 ASN A C 1
ATOM 882 O O . ASN A 1 108 ? -16.449 1.780 9.595 1.00 91.44 108 ASN A O 1
ATOM 886 N N . GLU A 1 109 ? -18.428 2.184 8.647 1.00 89.19 109 GLU A N 1
ATOM 887 C CA . GLU A 1 109 ? -17.977 1.872 7.271 1.00 89.19 109 GLU A CA 1
ATOM 888 C C . GLU A 1 109 ? -16.788 2.708 6.776 1.00 89.19 109 GLU A C 1
ATOM 890 O O . GLU A 1 109 ? -16.057 2.290 5.881 1.00 89.19 109 GLU A O 1
ATOM 895 N N . LYS A 1 110 ? -16.591 3.903 7.333 1.00 92.38 110 LYS A N 1
ATOM 896 C CA . LYS A 1 110 ? -15.541 4.839 6.923 1.00 92.38 110 LYS A CA 1
ATOM 897 C C . LYS A 1 110 ? -14.470 5.019 7.988 1.00 92.38 110 LYS A C 1
ATOM 899 O O . LYS A 1 110 ? -13.537 5.776 7.758 1.00 92.38 110 LYS A O 1
ATOM 904 N N . GLU A 1 111 ? -14.569 4.348 9.130 1.00 94.69 111 GLU A N 1
ATOM 905 C CA . GLU A 1 111 ? -13.692 4.611 10.263 1.00 94.69 111 GLU A CA 1
ATOM 906 C C . GLU A 1 111 ? -13.259 3.335 10.975 1.00 94.69 111 GLU A C 1
ATOM 908 O O . GLU A 1 111 ? -14.079 2.504 11.373 1.00 94.69 111 GLU A O 1
ATOM 913 N N . PHE A 1 112 ? -11.945 3.209 11.164 1.00 95.25 112 PHE A N 1
ATOM 914 C CA . PHE A 1 112 ? -11.314 2.022 11.729 1.00 95.25 112 PHE A CA 1
ATOM 915 C C . PHE A 1 112 ? -10.271 2.399 12.772 1.00 95.25 112 PHE A C 1
ATOM 917 O O . PHE A 1 112 ? -9.473 3.316 12.580 1.00 95.25 112 PHE A O 1
ATOM 924 N N . GLU A 1 113 ? -10.229 1.641 13.858 1.00 95.00 113 GLU A N 1
ATOM 925 C CA . GLU A 1 113 ? -9.158 1.709 14.842 1.00 95.00 113 GLU A CA 1
ATOM 926 C C . GLU A 1 113 ? -8.101 0.645 14.527 1.00 95.00 113 GLU A C 1
ATOM 928 O O . GLU A 1 113 ? -8.430 -0.529 14.381 1.00 95.00 113 GLU A O 1
ATOM 933 N N . VAL A 1 114 ? -6.826 1.035 14.462 1.00 93.81 114 VAL A N 1
ATOM 934 C CA . VAL A 1 114 ? -5.691 0.129 14.244 1.00 93.81 114 VAL A CA 1
ATOM 935 C C . VAL A 1 114 ? -4.765 0.151 15.450 1.00 93.81 114 VAL A C 1
ATOM 937 O O . VAL A 1 114 ? -4.159 1.177 15.769 1.00 93.81 114 VAL A O 1
ATOM 940 N N . LYS A 1 115 ? -4.577 -1.009 16.083 1.00 91.44 115 LYS A N 1
ATOM 941 C CA . LYS A 1 115 ? -3.639 -1.201 17.196 1.00 91.44 115 LYS A CA 1
ATOM 942 C C . LYS A 1 115 ? -2.436 -2.009 16.739 1.00 91.44 115 LYS A C 1
ATOM 944 O O . LYS A 1 115 ? -2.571 -3.110 16.208 1.00 91.44 115 LYS A O 1
ATOM 949 N N . LYS A 1 116 ? -1.235 -1.479 16.980 1.00 88.19 116 LYS A N 1
ATOM 950 C CA . LYS A 1 116 ? 0.034 -2.157 16.681 1.00 88.19 116 LYS A CA 1
ATOM 951 C C . LYS A 1 116 ? 0.698 -2.637 17.957 1.00 88.19 116 LYS A C 1
ATOM 953 O O . LYS A 1 116 ? 0.947 -1.849 18.869 1.00 88.19 116 LYS A O 1
ATOM 958 N N . PHE A 1 117 ? 1.097 -3.900 17.983 1.00 83.62 117 PHE A N 1
ATOM 959 C CA . PHE A 1 117 ? 1.759 -4.520 19.126 1.00 83.62 117 PHE A CA 1
ATOM 960 C C . PHE A 1 117 ? 3.237 -4.787 18.834 1.00 83.62 117 PHE A C 1
ATOM 962 O O . PHE A 1 117 ? 3.618 -5.181 17.731 1.00 83.62 117 PHE A O 1
ATOM 969 N N . LYS A 1 118 ? 4.090 -4.638 19.856 1.00 76.38 118 LYS A N 1
ATOM 970 C CA . LYS A 1 118 ? 5.461 -5.183 19.817 1.00 76.38 118 LYS A CA 1
ATOM 971 C C . LYS A 1 118 ? 5.436 -6.704 19.982 1.00 76.38 118 LYS A C 1
ATOM 973 O O . LYS A 1 118 ? 6.252 -7.406 19.402 1.00 76.38 118 LYS A O 1
ATOM 978 N N . ASN A 1 119 ? 4.505 -7.190 20.805 1.00 72.00 119 ASN A N 1
ATOM 979 C CA . ASN A 1 119 ? 4.265 -8.599 21.090 1.00 72.00 119 ASN A CA 1
ATOM 980 C C . ASN A 1 119 ? 2.807 -8.773 21.551 1.00 72.00 119 ASN A C 1
ATOM 982 O O . ASN A 1 119 ? 2.430 -8.212 22.583 1.00 72.00 119 ASN A O 1
ATOM 986 N N . LYS A 1 120 ? 2.013 -9.570 20.821 1.00 66.00 120 LYS A N 1
ATOM 987 C CA . LYS A 1 120 ? 0.584 -9.794 21.110 1.00 66.00 120 LYS A CA 1
ATOM 988 C C . LYS A 1 120 ? 0.339 -10.356 22.515 1.00 66.00 120 LYS A C 1
ATOM 990 O O . LYS A 1 120 ? -0.593 -9.929 23.188 1.00 66.00 120 LYS A O 1
ATOM 995 N N . ARG A 1 121 ? 1.211 -11.252 23.006 1.00 69.00 121 ARG A N 1
ATOM 996 C CA . ARG A 1 121 ? 1.060 -11.898 24.328 1.00 69.00 121 ARG A CA 1
ATOM 997 C C . ARG A 1 121 ? 1.082 -10.896 25.480 1.00 69.00 121 ARG A C 1
ATOM 999 O O . ARG A 1 121 ? 0.419 -11.114 26.483 1.00 69.00 121 ARG A O 1
ATOM 1006 N N . LYS A 1 122 ? 1.822 -9.792 25.332 1.00 66.06 122 LYS A N 1
ATOM 1007 C CA . LYS A 1 122 ? 1.924 -8.748 26.363 1.00 66.06 122 LYS A CA 1
ATOM 1008 C C . LYS A 1 122 ? 0.806 -7.699 26.278 1.00 66.06 122 LYS A C 1
ATOM 1010 O O . LYS A 1 122 ? 0.800 -6.808 27.118 1.00 66.06 122 LYS A O 1
ATOM 1015 N N . LYS A 1 123 ? -0.079 -7.763 25.265 1.00 64.50 123 LYS A N 1
ATOM 1016 C CA . LYS A 1 123 ? -1.216 -6.847 24.999 1.00 64.50 123 LYS A CA 1
ATOM 1017 C C . LYS A 1 123 ? -0.913 -5.337 25.060 1.00 64.50 123 LYS A C 1
ATOM 1019 O O . LYS A 1 123 ? -1.827 -4.525 25.033 1.00 64.50 123 LYS A O 1
ATOM 1024 N N . LYS A 1 124 ? 0.358 -4.933 25.107 1.00 69.00 124 LYS A N 1
ATOM 1025 C CA . LYS A 1 124 ? 0.763 -3.528 25.135 1.00 69.00 124 LYS A CA 1
ATOM 1026 C C . LYS A 1 124 ? 0.863 -3.011 23.704 1.00 69.00 124 LYS A C 1
ATOM 1028 O O . LYS A 1 124 ? 1.782 -3.402 22.971 1.00 69.00 124 LYS A O 1
ATOM 1033 N N . SER A 1 125 ? -0.096 -2.174 23.312 1.00 71.75 125 SER A N 1
ATOM 1034 C CA . SER A 1 125 ? -0.030 -1.414 22.068 1.00 71.75 125 SER A CA 1
ATOM 1035 C C . SER A 1 125 ? 1.163 -0.453 22.132 1.00 71.75 125 SER A C 1
ATOM 1037 O O . SER A 1 125 ? 1.484 0.127 23.170 1.00 71.75 125 SER A O 1
ATOM 1039 N N . VAL A 1 126 ? 1.901 -0.367 21.030 1.00 76.44 126 VAL A N 1
ATOM 1040 C CA . VAL A 1 126 ? 2.997 0.596 20.853 1.00 76.44 126 VAL A CA 1
ATOM 1041 C C . VAL A 1 126 ? 2.457 1.858 20.201 1.00 76.44 126 VAL A C 1
ATOM 1043 O O . VAL A 1 126 ? 2.889 2.952 20.538 1.00 76.44 126 VAL A O 1
ATOM 1046 N N . TYR A 1 127 ? 1.507 1.688 19.280 1.00 83.19 127 TYR A N 1
ATOM 1047 C CA . TYR A 1 127 ? 0.844 2.769 18.571 1.00 83.19 127 TYR A CA 1
ATOM 1048 C C . TYR A 1 127 ? -0.608 2.389 18.295 1.00 83.19 127 TYR A C 1
ATOM 1050 O O . TYR A 1 127 ? -0.897 1.230 17.976 1.00 83.19 127 TYR A O 1
ATOM 1058 N N . GLU A 1 128 ? -1.490 3.376 18.397 1.00 90.81 128 GLU A N 1
ATOM 1059 C CA . GLU A 1 128 ? -2.915 3.267 18.098 1.00 90.81 128 GLU A CA 1
ATOM 1060 C C . GLU A 1 128 ? -3.288 4.384 17.132 1.00 90.81 128 GLU A C 1
ATOM 1062 O O . GLU A 1 128 ? -2.912 5.539 17.354 1.00 90.81 128 GLU A O 1
ATOM 1067 N N . TYR A 1 129 ? -4.007 4.037 16.073 1.00 92.38 129 TYR A N 1
ATOM 1068 C CA . TYR A 1 129 ? -4.418 4.974 15.038 1.00 92.38 129 TYR A CA 1
ATOM 1069 C C . TYR A 1 129 ? -5.915 4.882 14.802 1.00 92.38 129 TYR A C 1
ATOM 1071 O O . TYR A 1 129 ? -6.469 3.787 14.798 1.00 92.38 129 TYR A O 1
ATOM 1079 N N . THR A 1 130 ? -6.534 6.022 14.538 1.00 94.00 130 THR A N 1
ATOM 1080 C CA . THR A 1 130 ? -7.862 6.097 13.931 1.00 94.00 130 THR A CA 1
ATOM 1081 C C . THR A 1 130 ? -7.682 6.418 12.455 1.00 94.00 130 THR A C 1
ATOM 1083 O O . THR A 1 130 ? -6.954 7.354 12.120 1.00 94.00 130 THR A O 1
ATOM 1086 N N . LEU A 1 131 ? -8.300 5.631 11.579 1.00 94.31 131 LEU A N 1
ATOM 1087 C CA . LEU A 1 131 ? -8.239 5.772 10.126 1.00 94.31 131 LEU A CA 1
ATOM 1088 C C . LEU A 1 131 ? -9.580 6.233 9.592 1.00 94.31 131 LEU A C 1
ATOM 1090 O O . LEU A 1 131 ? -10.607 5.701 10.000 1.00 94.31 131 LEU A O 1
ATOM 1094 N N . GLN A 1 132 ? -9.546 7.150 8.632 1.00 94.00 132 GLN A N 1
ATOM 1095 C CA . GLN A 1 132 ? -10.707 7.549 7.848 1.00 94.00 132 GLN A CA 1
ATOM 1096 C C . GLN A 1 132 ? -10.538 7.032 6.419 1.00 94.00 132 GLN A C 1
ATOM 1098 O O . GLN A 1 132 ? -9.528 7.309 5.761 1.00 94.00 132 GLN A O 1
ATOM 1103 N N . LEU A 1 133 ? -11.518 6.268 5.950 1.00 92.75 133 LEU A N 1
ATOM 1104 C CA . LEU A 1 133 ? -11.548 5.655 4.630 1.00 92.75 133 LEU A CA 1
ATOM 1105 C C . LEU A 1 133 ? -12.473 6.419 3.685 1.00 92.75 133 LEU A C 1
ATOM 1107 O O . LEU A 1 133 ? -13.461 7.041 4.082 1.00 92.75 133 LEU A O 1
ATOM 1111 N N . GLU A 1 134 ? -12.154 6.327 2.405 1.00 91.31 134 GLU A N 1
ATOM 1112 C CA . GLU A 1 134 ? -12.973 6.827 1.310 1.00 91.31 134 GLU A CA 1
ATOM 1113 C C . GLU A 1 134 ? -12.976 5.798 0.179 1.00 91.31 134 GLU A C 1
ATOM 1115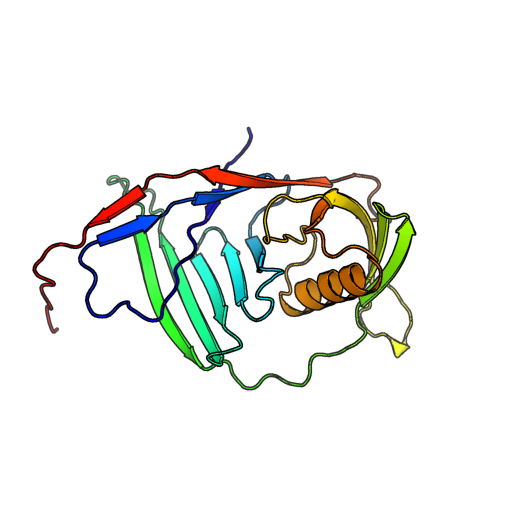 O O . GLU A 1 134 ? -12.000 5.066 0.003 1.00 91.31 134 GLU A O 1
ATOM 1120 N N . GLU A 1 135 ? -14.065 5.740 -0.588 1.00 90.19 135 GLU A N 1
ATOM 1121 C CA . GLU A 1 135 ? -14.118 4.927 -1.803 1.00 90.19 135 GLU A CA 1
ATOM 1122 C C . GLU A 1 135 ? -13.037 5.397 -2.789 1.00 90.19 135 GLU A C 1
ATOM 1124 O O . GLU A 1 135 ? -12.759 6.594 -2.930 1.00 90.19 135 GLU A O 1
ATOM 1129 N N . SER A 1 136 ? -12.390 4.437 -3.438 1.00 86.75 136 SER A N 1
ATOM 1130 C CA . SER A 1 136 ? -11.348 4.666 -4.429 1.00 86.75 136 SER A CA 1
ATOM 1131 C C . SER A 1 136 ? -11.833 4.159 -5.780 1.00 86.75 136 SER A C 1
ATOM 1133 O O . SER A 1 136 ? -12.440 3.098 -5.882 1.00 86.75 136 SER A O 1
ATOM 1135 N N . ASN A 1 137 ? -11.531 4.903 -6.836 1.00 85.31 137 ASN A N 1
ATOM 1136 C CA . ASN A 1 137 ? -11.685 4.451 -8.219 1.00 85.31 137 ASN A CA 1
ATOM 1137 C C . ASN A 1 137 ? -10.436 3.709 -8.725 1.00 85.31 137 ASN A C 1
ATOM 1139 O O . ASN A 1 137 ? -10.276 3.518 -9.926 1.00 85.31 137 ASN A O 1
ATOM 1143 N N . THR A 1 138 ? -9.521 3.359 -7.821 1.00 82.06 138 THR A N 1
ATOM 1144 C CA . THR A 1 138 ? -8.222 2.770 -8.139 1.00 82.06 138 THR A CA 1
ATOM 1145 C C . THR A 1 138 ? -7.930 1.603 -7.208 1.00 82.06 138 THR A C 1
ATOM 1147 O O . THR A 1 138 ? -8.279 1.695 -6.024 1.00 82.06 138 THR A O 1
ATOM 1150 N N . PRO A 1 139 ? -7.222 0.568 -7.686 1.00 85.12 139 PRO A N 1
ATOM 1151 C CA . PRO A 1 139 ? -6.877 -0.581 -6.863 1.00 85.12 139 PRO A CA 1
ATOM 1152 C C . PRO A 1 139 ? -5.656 -0.325 -5.964 1.00 85.12 139 PRO A C 1
ATOM 1154 O O . PRO A 1 139 ? -5.143 -1.233 -5.313 1.00 85.12 139 PRO A O 1
ATOM 1157 N N . PHE A 1 140 ? -5.121 0.902 -5.936 1.00 85.12 140 PHE A N 1
ATOM 1158 C CA . PHE A 1 140 ? -3.908 1.197 -5.184 1.00 85.12 140 PHE A CA 1
ATOM 1159 C C . PHE A 1 140 ? -4.210 1.672 -3.769 1.00 85.12 140 PHE A C 1
ATOM 1161 O O . PHE A 1 140 ? -4.925 2.650 -3.554 1.00 85.12 140 PHE A O 1
ATOM 1168 N N . ILE A 1 141 ? -3.574 1.019 -2.797 1.00 87.44 141 ILE A N 1
ATOM 1169 C CA . ILE A 1 141 ? -3.707 1.344 -1.379 1.00 87.44 141 ILE A CA 1
ATOM 1170 C C . ILE A 1 141 ? -2.348 1.733 -0.804 1.00 87.44 141 ILE A C 1
ATOM 1172 O O . ILE A 1 141 ? -1.353 1.016 -0.935 1.00 87.44 141 ILE A O 1
ATOM 1176 N N . TYR A 1 142 ? -2.333 2.871 -0.116 1.00 86.19 142 TYR A N 1
ATOM 1177 C CA . TYR A 1 142 ? -1.191 3.405 0.617 1.00 86.19 142 TYR A CA 1
ATOM 1178 C C . TYR A 1 142 ? -1.538 3.505 2.108 1.00 86.19 142 TYR A C 1
ATOM 1180 O O . TYR A 1 142 ? -2.559 4.097 2.461 1.00 86.19 142 TYR A O 1
ATOM 1188 N N . VAL A 1 143 ? -0.696 2.943 2.987 1.00 88.50 143 VAL A N 1
ATOM 1189 C CA . VAL A 1 143 ? -0.848 3.063 4.450 1.00 88.50 143 VAL A CA 1
ATOM 1190 C C . VAL A 1 143 ? 0.203 4.033 5.005 1.00 88.50 143 VAL A C 1
ATOM 1192 O O . VAL A 1 143 ? 1.360 3.657 5.211 1.00 88.50 143 VAL A O 1
ATOM 1195 N N . PRO A 1 144 ? -0.166 5.293 5.292 1.00 83.19 144 PRO A N 1
ATOM 1196 C CA . PRO A 1 144 ? 0.805 6.374 5.469 1.00 83.19 144 PRO A CA 1
ATOM 1197 C C . PRO A 1 144 ? 1.691 6.319 6.711 1.00 83.19 144 PRO A C 1
ATOM 1199 O O . PRO A 1 144 ? 2.748 6.946 6.767 1.00 83.19 144 PRO A O 1
ATOM 1202 N N . PHE A 1 145 ? 1.292 5.545 7.710 1.00 84.88 145 PHE A N 1
ATOM 1203 C CA . PHE A 1 145 ? 1.992 5.419 8.988 1.00 84.88 145 PHE A CA 1
ATOM 1204 C C . PHE A 1 145 ? 2.771 4.101 9.123 1.00 84.88 145 PHE A C 1
ATOM 1206 O O . PHE A 1 145 ? 3.345 3.831 10.185 1.00 84.88 145 PHE A O 1
ATOM 1213 N N . GLU A 1 146 ? 2.800 3.255 8.087 1.00 86.12 146 GLU A N 1
ATOM 1214 C CA . GLU A 1 146 ? 3.456 1.949 8.133 1.00 86.12 146 GLU A CA 1
ATOM 1215 C C . GLU A 1 146 ? 4.498 1.788 7.022 1.00 86.12 146 GLU A C 1
ATOM 1217 O O . GLU A 1 146 ? 4.199 1.827 5.835 1.00 86.12 146 GLU A O 1
ATOM 1222 N N . LYS A 1 147 ? 5.749 1.544 7.426 1.00 79.50 147 LYS A N 1
ATOM 1223 C CA . LYS A 1 147 ? 6.873 1.311 6.504 1.00 79.50 147 LYS A CA 1
ATOM 1224 C C . LYS A 1 147 ? 7.051 -0.164 6.163 1.00 79.50 147 LYS A C 1
ATOM 1226 O O . LYS A 1 147 ? 7.656 -0.502 5.153 1.00 79.50 147 LYS A O 1
ATOM 1231 N N . SER A 1 148 ? 6.601 -1.057 7.042 1.00 79.50 148 SER A N 1
ATOM 1232 C CA . SER A 1 148 ? 6.721 -2.492 6.831 1.00 79.50 148 SER A CA 1
ATOM 1233 C C . SER A 1 148 ? 5.665 -2.953 5.842 1.00 79.50 148 SER A C 1
ATOM 1235 O O . SER A 1 148 ? 4.474 -2.921 6.145 1.00 79.50 148 SER A O 1
ATOM 1237 N N . LEU A 1 149 ? 6.102 -3.459 4.692 1.00 76.88 149 LEU A N 1
ATOM 1238 C CA . LEU A 1 149 ? 5.203 -4.037 3.698 1.00 76.88 149 LEU A CA 1
ATOM 1239 C C . LEU A 1 149 ? 4.311 -5.151 4.274 1.00 76.88 149 LEU A C 1
ATOM 1241 O O . LEU A 1 149 ? 3.128 -5.242 3.982 1.00 76.88 149 LEU A O 1
ATOM 1245 N N . ILE A 1 150 ? 4.870 -5.978 5.153 1.00 78.50 150 ILE A N 1
ATOM 1246 C CA . ILE A 1 150 ? 4.140 -7.086 5.780 1.00 78.50 150 ILE A CA 1
ATOM 1247 C C . ILE A 1 150 ? 2.967 -6.555 6.606 1.00 78.50 150 ILE A C 1
ATOM 1249 O O . ILE A 1 150 ? 1.856 -7.069 6.532 1.00 78.50 150 ILE A O 1
ATOM 1253 N N . ARG A 1 151 ? 3.211 -5.507 7.396 1.00 83.44 151 ARG A N 1
ATOM 1254 C CA . ARG A 1 151 ? 2.166 -4.895 8.219 1.00 83.44 151 ARG A CA 1
ATOM 1255 C C . ARG A 1 151 ? 1.168 -4.111 7.382 1.00 83.44 151 ARG A C 1
ATOM 1257 O O . ARG A 1 151 ? -0.003 -4.116 7.727 1.00 83.44 151 ARG A O 1
ATOM 1264 N N . ASN A 1 152 ? 1.612 -3.494 6.288 1.00 85.88 152 ASN A N 1
ATOM 1265 C CA . ASN A 1 152 ? 0.728 -2.895 5.292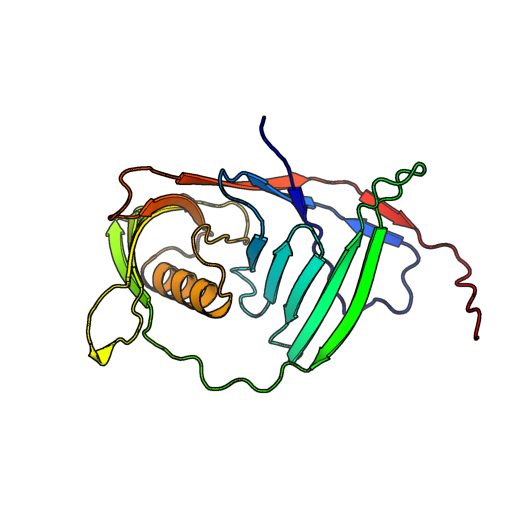 1.00 85.88 152 ASN A CA 1
ATOM 1266 C C . ASN A 1 152 ? -0.300 -3.930 4.792 1.00 85.88 152 ASN A C 1
ATOM 1268 O O . ASN A 1 152 ? -1.498 -3.685 4.915 1.00 85.88 152 ASN A O 1
ATOM 1272 N N . HIS A 1 153 ? 0.150 -5.115 4.351 1.00 82.12 153 HIS A N 1
ATOM 1273 C CA . HIS A 1 153 ? -0.752 -6.198 3.930 1.00 82.12 153 HIS A CA 1
ATOM 1274 C C . HIS A 1 153 ? -1.686 -6.660 5.048 1.00 82.12 153 HIS A C 1
ATOM 1276 O O . HIS A 1 153 ? -2.875 -6.835 4.809 1.00 82.12 153 HIS A O 1
ATOM 1282 N N . GLN A 1 154 ? -1.174 -6.833 6.272 1.00 85.88 154 GLN A N 1
ATOM 1283 C CA . GLN A 1 154 ? -2.009 -7.224 7.414 1.00 85.88 154 GLN A CA 1
ATOM 1284 C C . GLN A 1 154 ? -3.104 -6.193 7.700 1.00 85.88 154 GLN A C 1
ATOM 1286 O O . GLN A 1 154 ? -4.248 -6.570 7.924 1.00 85.88 154 GLN A O 1
ATOM 1291 N N . ILE A 1 155 ? -2.762 -4.902 7.687 1.00 89.94 155 ILE A N 1
ATOM 1292 C CA . ILE A 1 155 ? -3.721 -3.820 7.925 1.00 89.94 155 ILE A CA 1
ATOM 1293 C C . ILE A 1 155 ? -4.804 -3.840 6.847 1.00 89.94 155 ILE A C 1
ATOM 1295 O O . ILE A 1 155 ? -5.985 -3.867 7.170 1.00 89.94 155 ILE A O 1
ATOM 1299 N N . VAL A 1 156 ? -4.412 -3.869 5.573 1.00 88.75 156 VAL A N 1
ATOM 1300 C CA . VAL A 1 156 ? -5.368 -3.844 4.459 1.00 88.75 156 VAL A CA 1
ATOM 1301 C C . VAL A 1 156 ? -6.245 -5.090 4.433 1.00 88.75 156 VAL A C 1
ATOM 1303 O O . VAL A 1 156 ? -7.452 -4.957 4.263 1.00 88.75 156 VAL A O 1
ATOM 1306 N N . GLY A 1 157 ? -5.673 -6.277 4.654 1.00 86.75 157 GLY A N 1
ATOM 1307 C CA . GLY A 1 157 ? -6.432 -7.526 4.724 1.00 86.75 157 GLY A CA 1
ATOM 1308 C C . GLY A 1 157 ? -7.493 -7.495 5.824 1.00 86.75 157 GLY A C 1
ATOM 1309 O O . GLY A 1 157 ? -8.660 -7.744 5.548 1.00 86.75 157 GLY A O 1
ATOM 1310 N N . LEU A 1 158 ? -7.116 -7.082 7.038 1.00 89.69 158 LEU A N 1
ATOM 1311 C CA . LEU A 1 158 ? -8.046 -6.978 8.169 1.00 89.69 158 LEU A CA 1
ATOM 1312 C C . LEU A 1 158 ? -9.136 -5.911 7.958 1.00 89.69 158 LEU A C 1
ATOM 1314 O O . LEU A 1 158 ? -10.257 -6.096 8.423 1.00 89.69 158 LEU A O 1
ATOM 1318 N N . ILE A 1 159 ? -8.838 -4.804 7.262 1.00 91.25 159 ILE A N 1
ATOM 1319 C CA . ILE A 1 159 ? -9.865 -3.821 6.869 1.00 91.25 159 ILE A CA 1
ATOM 1320 C C . ILE A 1 159 ? -10.833 -4.457 5.869 1.00 91.25 159 ILE A C 1
ATOM 1322 O O . ILE A 1 159 ? -12.042 -4.371 6.065 1.00 91.25 159 ILE A O 1
ATOM 1326 N N . LYS A 1 160 ? -10.317 -5.123 4.826 1.00 88.25 160 LYS A N 1
ATOM 1327 C CA . LYS A 1 160 ? -11.141 -5.786 3.804 1.00 88.25 160 LYS A CA 1
ATOM 1328 C C . LYS A 1 160 ? -12.064 -6.845 4.398 1.00 88.25 160 LYS A C 1
ATOM 1330 O O . LYS A 1 160 ? -13.217 -6.904 4.007 1.00 88.25 160 LYS A O 1
ATOM 1335 N N . GLU A 1 161 ? -11.589 -7.629 5.364 1.00 88.62 161 GLU A N 1
ATOM 1336 C CA . GLU A 1 161 ? -12.410 -8.622 6.075 1.00 88.62 161 GLU A CA 1
ATOM 1337 C C . GLU A 1 161 ? -13.611 -8.000 6.811 1.00 88.62 161 GLU A C 1
ATOM 1339 O O . GLU A 1 161 ? -14.613 -8.676 7.027 1.00 88.62 161 GLU A O 1
ATOM 1344 N N . GLN A 1 162 ? -13.521 -6.726 7.205 1.00 89.56 162 GLN A N 1
ATOM 1345 C CA . GLN A 1 162 ? -14.574 -6.004 7.932 1.00 89.56 162 GLN A CA 1
ATOM 1346 C C . GLN A 1 162 ? -15.439 -5.108 7.029 1.00 89.56 162 GLN A C 1
ATOM 1348 O O . GLN A 1 162 ? -16.479 -4.600 7.470 1.00 89.56 162 GLN A O 1
ATOM 1353 N N . LEU A 1 163 ? -15.020 -4.887 5.783 1.00 87.25 163 LEU A N 1
ATOM 1354 C CA . LEU A 1 163 ? -15.806 -4.190 4.773 1.00 87.25 163 LEU A CA 1
ATOM 1355 C C . LEU A 1 163 ? -16.704 -5.205 4.062 1.00 87.25 163 LEU A C 1
ATOM 1357 O O . LEU A 1 163 ? -16.232 -6.149 3.443 1.00 87.25 163 LEU A O 1
ATOM 1361 N N . GLU A 1 164 ? -18.015 -4.987 4.114 1.00 72.88 164 GLU A N 1
ATOM 1362 C CA . GLU A 1 164 ? -18.990 -5.859 3.440 1.00 72.88 164 GLU A CA 1
ATOM 1363 C C . GLU A 1 164 ? -19.044 -5.607 1.918 1.00 72.88 164 GLU A C 1
ATOM 1365 O O . GLU A 1 164 ? -19.661 -6.368 1.176 1.00 72.88 164 GLU A O 1
ATOM 1370 N N . SER A 1 165 ? -18.390 -4.543 1.431 1.00 68.81 165 SER A N 1
ATOM 1371 C CA . SER A 1 165 ? -18.363 -4.165 0.016 1.00 68.81 165 SER A CA 1
ATOM 1372 C C . SER A 1 165 ? -17.026 -4.491 -0.652 1.00 68.81 165 SER A C 1
ATOM 1374 O O . SER A 1 165 ? -15.974 -4.116 -0.141 1.00 68.81 165 SER A O 1
ATOM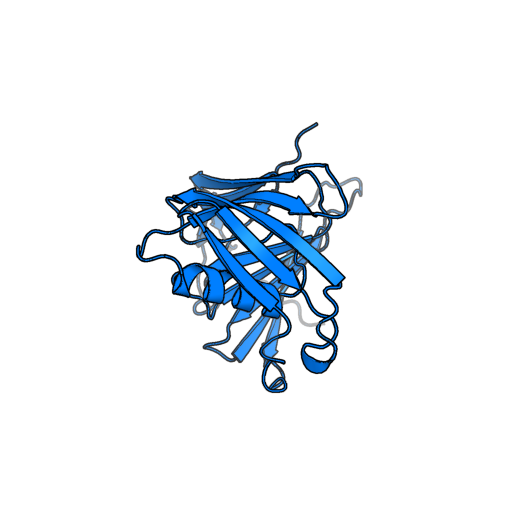 1376 N N . TYR A 1 166 ? -17.076 -5.044 -1.867 1.00 63.00 166 TYR A N 1
ATOM 1377 C CA . TYR A 1 166 ? -15.918 -5.272 -2.750 1.00 63.00 166 TYR A CA 1
ATOM 1378 C C . TYR A 1 166 ? -15.351 -3.998 -3.403 1.00 63.00 166 TYR A C 1
ATOM 1380 O O . TYR A 1 166 ? -14.604 -4.073 -4.374 1.00 63.00 166 TYR A O 1
ATOM 1388 N N . LYS A 1 167 ? -15.723 -2.812 -2.920 1.00 77.06 167 LYS A N 1
ATOM 1389 C CA . LYS A 1 167 ? -15.270 -1.547 -3.499 1.00 77.06 167 LYS A CA 1
ATOM 1390 C C . LYS A 1 167 ? -13.834 -1.261 -3.071 1.00 77.06 167 LYS A C 1
ATOM 1392 O O . LYS A 1 167 ? -13.496 -1.437 -1.898 1.00 77.06 167 LYS A O 1
ATOM 1397 N N . HIS A 1 168 ? -13.004 -0.777 -3.996 1.00 87.75 168 HIS A N 1
ATOM 1398 C CA . HIS A 1 168 ? -11.681 -0.282 -3.626 1.00 87.75 168 HIS A CA 1
ATOM 1399 C C . HIS A 1 168 ? -11.826 0.878 -2.641 1.00 87.75 168 HIS A C 1
ATOM 1401 O O . HIS A 1 168 ? -12.758 1.686 -2.717 1.00 87.75 168 HIS A O 1
ATOM 1407 N N . PHE A 1 169 ? -10.872 0.991 -1.728 1.00 89.06 169 PHE A N 1
ATOM 1408 C CA . PHE A 1 169 ? -10.841 2.066 -0.748 1.00 89.06 169 PHE A CA 1
ATOM 1409 C C . PHE A 1 169 ? -9.454 2.691 -0.686 1.00 89.06 169 PHE A C 1
ATOM 1411 O O . PHE A 1 169 ? -8.449 2.068 -1.015 1.00 89.06 169 PHE A O 1
ATOM 1418 N N . LYS A 1 170 ? -9.399 3.929 -0.208 1.00 89.06 170 LYS A N 1
ATOM 1419 C CA . LYS A 1 170 ? -8.161 4.623 0.145 1.00 89.06 170 LYS A CA 1
ATOM 1420 C C . LYS A 1 170 ? -8.228 5.097 1.591 1.00 89.06 170 LYS A C 1
ATOM 1422 O O . LYS A 1 170 ? -9.300 5.412 2.108 1.00 89.06 170 LYS A O 1
ATOM 1427 N N . ILE A 1 171 ? -7.070 5.177 2.240 1.00 90.94 171 ILE A N 1
ATOM 1428 C CA . ILE A 1 171 ? -6.940 5.815 3.553 1.00 90.94 171 ILE A CA 1
ATOM 1429 C C . ILE A 1 171 ? -6.796 7.318 3.303 1.00 90.94 171 ILE A C 1
ATOM 1431 O O . ILE A 1 171 ? -5.757 7.780 2.830 1.00 90.94 171 ILE A O 1
ATOM 1435 N N . LYS A 1 172 ? -7.858 8.073 3.589 1.00 90.50 172 LYS A N 1
ATOM 1436 C CA . LYS A 1 172 ? -7.914 9.528 3.390 1.00 90.50 172 LYS A CA 1
ATOM 1437 C C . LYS A 1 172 ? -7.113 10.271 4.454 1.00 90.50 172 LYS A C 1
ATOM 1439 O O . LYS A 1 172 ? -6.433 11.256 4.171 1.00 90.50 172 LYS A O 1
ATOM 1444 N N . SER A 1 173 ? -7.216 9.822 5.697 1.00 90.44 173 SER A N 1
ATOM 1445 C CA . SER A 1 173 ? -6.462 10.405 6.797 1.00 90.44 173 SER A CA 1
ATOM 1446 C C . SER A 1 173 ? -6.272 9.409 7.927 1.00 90.44 173 SER A C 1
ATOM 1448 O O . SER A 1 173 ? -6.940 8.373 8.010 1.00 90.44 173 SER A O 1
ATOM 1450 N N . TYR A 1 174 ? -5.326 9.732 8.800 1.00 91.56 174 TYR A N 1
ATOM 1451 C CA . TYR A 1 174 ? -5.105 9.002 10.032 1.00 91.56 174 TYR A CA 1
ATOM 1452 C C . TYR A 1 174 ? -4.758 9.952 11.178 1.00 91.56 174 TYR A C 1
ATOM 1454 O O . TYR A 1 174 ? -4.162 11.013 10.980 1.00 91.56 174 TYR A O 1
ATOM 1462 N N . GLN A 1 175 ? -5.085 9.537 12.395 1.00 91.44 175 GLN A N 1
ATOM 1463 C CA . GLN A 1 175 ? -4.717 10.231 13.624 1.00 91.44 175 GLN A CA 1
ATOM 1464 C C . GLN A 1 175 ? -4.081 9.228 14.582 1.00 91.44 175 GLN A C 1
ATOM 1466 O O . GLN A 1 175 ? -4.660 8.183 14.864 1.00 91.44 175 GLN A O 1
ATOM 1471 N N . CYS A 1 176 ? -2.879 9.519 15.077 1.00 90.25 176 CYS A N 1
ATOM 1472 C CA . CYS A 1 176 ? -2.244 8.698 16.108 1.00 90.25 176 CYS A CA 1
ATOM 1473 C C . CYS A 1 176 ? -2.813 9.096 17.473 1.00 90.25 176 CYS A C 1
ATOM 1475 O O . CYS A 1 176 ? -2.771 10.266 17.813 1.00 90.25 176 CYS A O 1
ATOM 1477 N N . LYS A 1 177 ? -3.297 8.184 18.316 1.00 86.00 177 LYS A N 1
ATOM 1478 C CA . LYS A 1 177 ? -3.921 8.596 19.592 1.00 86.00 177 LYS A CA 1
ATOM 1479 C C . LYS A 1 177 ? -2.995 9.383 20.523 1.00 86.00 177 LYS A C 1
ATOM 1481 O O . LYS A 1 177 ? -3.464 10.234 21.274 1.00 86.00 177 LYS A O 1
ATOM 1486 N N . SER A 1 178 ? -1.689 9.113 20.482 1.00 84.12 178 SER A N 1
ATOM 1487 C CA . SER A 1 178 ? -0.702 9.870 21.262 1.00 84.12 178 SER A CA 1
ATOM 1488 C C . SER A 1 178 ? -0.419 11.262 20.687 1.00 84.12 178 SER A C 1
ATOM 1490 O O . SER A 1 178 ? 0.081 12.123 21.405 1.00 84.12 178 SER A O 1
ATOM 1492 N N . GLU A 1 179 ? -0.721 11.494 19.408 1.00 80.75 179 GLU A N 1
ATOM 1493 C CA . GLU A 1 179 ? -0.504 12.758 18.703 1.00 80.75 179 GLU A CA 1
ATOM 1494 C C . GLU A 1 179 ? -1.859 13.284 18.211 1.00 80.75 179 GLU A C 1
ATOM 1496 O O . GLU A 1 179 ? -2.406 12.798 17.230 1.00 80.75 179 GLU A O 1
ATOM 1501 N N . LYS A 1 180 ? -2.416 14.326 18.839 1.00 77.38 180 LYS A N 1
ATOM 1502 C CA . LYS A 1 180 ? -3.738 14.862 18.444 1.00 77.38 180 LYS A CA 1
ATOM 1503 C C . LYS A 1 180 ? -3.804 15.402 17.002 1.00 77.38 180 LYS A C 1
ATOM 1505 O O . LYS A 1 180 ? -4.883 15.772 16.547 1.00 77.38 180 LYS A O 1
ATOM 1510 N N . THR A 1 181 ? -2.690 15.439 16.281 1.00 82.69 181 THR A N 1
ATOM 1511 C CA . THR A 1 181 ? -2.604 15.891 14.895 1.00 82.69 181 THR A CA 1
ATOM 1512 C C . THR A 1 181 ? -3.147 14.839 13.932 1.00 82.69 181 THR A C 1
ATOM 1514 O O . THR A 1 181 ? -2.676 13.702 13.895 1.00 82.69 181 THR A O 1
ATOM 1517 N N . THR A 1 182 ? -4.113 15.246 13.111 1.00 84.94 182 THR A N 1
ATOM 1518 C CA . THR A 1 182 ? -4.576 14.451 11.968 1.00 84.94 182 THR A CA 1
ATOM 1519 C C . THR A 1 182 ? -3.638 14.678 10.793 1.00 84.94 182 THR A C 1
ATOM 1521 O O . THR A 1 182 ? -3.315 15.821 10.471 1.00 84.94 182 THR A O 1
ATOM 1524 N N . VAL A 1 183 ? -3.210 13.594 10.156 1.00 84.94 183 VAL A N 1
ATOM 1525 C CA . VAL A 1 183 ? -2.398 13.633 8.942 1.00 84.94 183 VAL A CA 1
ATOM 1526 C C . VAL A 1 183 ? -3.264 13.175 7.781 1.00 84.94 183 VAL A C 1
ATOM 1528 O O . VAL A 1 183 ? -3.869 12.102 7.829 1.00 84.94 183 VAL A O 1
ATOM 1531 N N . ASN A 1 184 ? -3.319 14.000 6.742 1.00 84.25 184 ASN A N 1
ATOM 1532 C CA . ASN A 1 184 ? -4.040 13.681 5.522 1.00 84.25 184 ASN A CA 1
ATOM 1533 C C . ASN A 1 184 ? -3.099 12.991 4.534 1.00 84.25 184 ASN A C 1
ATOM 1535 O O . ASN A 1 184 ? -1.910 13.310 4.453 1.00 84.25 184 ASN A O 1
ATOM 1539 N N . SER A 1 185 ? -3.644 12.047 3.781 1.00 79.00 185 SER A N 1
ATOM 1540 C CA . SER A 1 185 ? -2.952 11.380 2.687 1.00 79.00 185 SER A CA 1
ATOM 1541 C C . SER A 1 185 ? -3.879 11.309 1.492 1.00 79.00 185 SER A C 1
ATOM 1543 O O . SER A 1 185 ? -5.030 10.892 1.607 1.00 79.00 185 SER A O 1
ATOM 1545 N N . GLU A 1 186 ? -3.369 11.692 0.332 1.00 76.88 186 GLU A N 1
ATOM 1546 C CA . GLU A 1 186 ? -4.127 11.623 -0.904 1.00 76.88 186 GLU A CA 1
ATOM 1547 C C . GLU A 1 186 ? -3.379 10.758 -1.911 1.00 76.88 186 GLU A C 1
ATOM 1549 O O . GLU A 1 186 ? -2.203 10.986 -2.182 1.00 76.88 186 GLU A O 1
ATOM 1554 N N . VAL A 1 187 ? -4.071 9.754 -2.450 1.00 75.12 187 VAL A N 1
ATOM 1555 C CA . VAL A 1 187 ? -3.613 8.963 -3.593 1.00 75.12 187 VAL A CA 1
ATOM 1556 C C . VAL A 1 187 ? -4.469 9.372 -4.783 1.00 75.12 187 VAL A C 1
ATOM 1558 O O . VAL A 1 187 ? -5.698 9.291 -4.720 1.00 75.12 187 VAL A O 1
ATOM 1561 N N . LYS A 1 188 ? -3.818 9.832 -5.846 1.00 75.69 188 LYS A N 1
ATOM 1562 C CA . LYS A 1 188 ? -4.419 10.198 -7.128 1.00 75.69 188 LYS A CA 1
ATOM 1563 C C . LYS A 1 188 ? -3.819 9.331 -8.218 1.00 75.69 188 LYS A C 1
ATOM 1565 O O . LYS A 1 188 ? -2.642 8.985 -8.163 1.00 75.69 188 LYS A O 1
ATOM 1570 N N . ILE A 1 189 ? -4.619 9.031 -9.229 1.00 76.50 189 ILE A N 1
ATOM 1571 C CA . ILE A 1 189 ? -4.103 8.597 -10.520 1.00 76.50 189 ILE A CA 1
ATOM 1572 C C . ILE A 1 189 ? -4.291 9.753 -11.486 1.00 76.50 189 ILE A C 1
ATOM 1574 O O . ILE A 1 189 ? -5.402 10.257 -11.644 1.00 76.50 189 ILE A O 1
ATOM 1578 N N . GLU A 1 190 ? -3.208 10.148 -12.137 1.00 79.50 190 GLU A N 1
ATOM 1579 C CA . GLU A 1 190 ? -3.257 11.037 -13.286 1.00 79.50 190 GLU A CA 1
ATOM 1580 C C . GLU A 1 190 ? -3.024 10.226 -14.551 1.00 79.50 190 GLU A C 1
ATOM 1582 O O . GLU A 1 190 ? -2.120 9.390 -14.608 1.00 79.50 190 GLU A O 1
ATOM 1587 N N . LYS A 1 191 ? -3.842 10.478 -15.575 1.00 78.81 191 LYS A N 1
ATOM 1588 C CA . LYS A 1 191 ? -3.606 9.903 -16.894 1.00 78.81 191 LYS A CA 1
ATOM 1589 C C . LYS A 1 191 ? -2.321 10.504 -17.448 1.00 78.81 191 LYS A C 1
ATOM 1591 O O . LYS A 1 191 ? -2.156 11.723 -17.463 1.00 78.81 191 LYS A O 1
ATOM 1596 N N . LEU A 1 192 ? -1.440 9.638 -17.913 1.00 77.56 192 LEU A N 1
ATOM 1597 C CA . LEU A 1 192 ? -0.190 10.020 -18.539 1.00 77.56 192 LEU A CA 1
ATOM 1598 C C . LEU A 1 192 ? -0.179 9.446 -19.951 1.00 77.56 192 LEU A C 1
ATOM 1600 O O . LEU A 1 192 ? -0.729 8.377 -20.188 1.00 77.56 192 LEU A O 1
ATOM 1604 N N . ASP A 1 193 ? 0.434 10.162 -20.881 1.00 74.88 193 ASP A N 1
ATOM 1605 C CA . ASP A 1 193 ? 0.760 9.622 -22.195 1.00 74.88 193 ASP A CA 1
ATOM 1606 C C . ASP A 1 193 ? 2.267 9.763 -22.385 1.00 74.88 193 ASP A C 1
ATOM 1608 O O . ASP A 1 193 ? 2.767 10.723 -22.973 1.00 74.88 193 ASP A O 1
ATOM 1612 N N . LEU A 1 194 ? 3.009 8.871 -21.724 1.00 72.38 194 LEU A N 1
ATOM 1613 C CA . LEU A 1 194 ? 4.462 8.825 -21.828 1.00 72.38 194 LEU A CA 1
ATOM 1614 C C . LEU A 1 194 ? 4.857 7.609 -22.647 1.00 72.38 194 LEU A C 1
ATOM 1616 O O . LEU A 1 194 ? 4.496 6.484 -22.309 1.00 72.38 194 LEU A O 1
ATOM 1620 N N . LYS A 1 195 ? 5.678 7.833 -23.670 1.00 72.56 195 LYS A N 1
ATOM 1621 C CA . LYS A 1 195 ? 6.320 6.776 -24.444 1.00 72.56 195 LYS A CA 1
ATOM 1622 C C . LYS A 1 195 ? 7.834 6.905 -24.315 1.00 72.56 195 LYS A C 1
ATOM 1624 O O . LYS A 1 195 ? 8.389 7.972 -24.558 1.00 72.56 195 LYS A O 1
ATOM 1629 N N . ILE A 1 196 ? 8.499 5.825 -23.925 1.00 67.88 196 ILE A N 1
ATOM 1630 C CA . ILE A 1 196 ? 9.957 5.706 -23.924 1.00 67.88 196 ILE A CA 1
ATOM 1631 C C . ILE A 1 196 ? 10.337 4.798 -25.083 1.00 67.88 196 ILE A C 1
ATOM 1633 O O . ILE A 1 196 ? 9.996 3.619 -25.070 1.00 67.88 196 ILE A O 1
ATOM 1637 N N . GLU A 1 197 ? 11.046 5.335 -26.067 1.00 67.50 197 GLU A N 1
ATOM 1638 C CA . GLU A 1 197 ? 11.591 4.559 -27.181 1.00 67.50 197 GLU A CA 1
ATOM 1639 C C . GLU A 1 197 ? 13.056 4.217 -26.898 1.00 67.50 197 GLU A C 1
ATOM 1641 O O . GLU A 1 197 ? 13.860 5.092 -26.570 1.00 67.50 197 GLU A O 1
ATOM 1646 N N . LEU A 1 198 ? 13.400 2.932 -26.977 1.00 60.22 198 LEU A N 1
ATOM 1647 C CA . LEU A 1 198 ? 14.782 2.478 -26.894 1.00 60.22 198 LEU A CA 1
ATOM 1648 C C . LEU A 1 198 ? 15.419 2.540 -28.288 1.00 60.22 198 LEU A C 1
ATOM 1650 O O . LEU A 1 198 ? 14.772 2.166 -29.267 1.00 60.22 198 LEU A O 1
ATOM 1654 N N . PRO A 1 199 ? 16.689 2.967 -28.400 1.00 60.88 199 PRO A N 1
ATOM 1655 C CA . PRO A 1 199 ? 17.385 2.977 -29.679 1.00 60.88 199 PRO A CA 1
ATOM 1656 C C . PRO A 1 199 ? 17.493 1.558 -30.254 1.00 60.88 199 PRO A C 1
ATOM 1658 O O . PRO A 1 199 ? 17.749 0.600 -29.526 1.00 60.88 199 PRO A O 1
ATOM 1661 N N . GLU A 1 200 ? 17.363 1.433 -31.577 1.00 57.88 200 GLU A N 1
ATOM 1662 C CA . GLU A 1 200 ? 17.361 0.149 -32.302 1.00 57.88 200 GLU A CA 1
ATOM 1663 C C . GLU A 1 200 ? 18.623 -0.708 -32.079 1.00 57.88 200 GLU A C 1
ATOM 1665 O O . GLU A 1 200 ? 18.591 -1.922 -32.278 1.00 57.88 200 GLU A O 1
ATOM 1670 N N . LYS A 1 201 ? 19.740 -0.096 -31.662 1.00 54.25 201 LYS A N 1
ATOM 1671 C CA . LYS A 1 201 ? 21.005 -0.778 -31.363 1.00 54.25 201 LYS A CA 1
ATOM 1672 C C . LYS A 1 201 ? 21.417 -0.550 -29.911 1.00 54.25 201 LYS A C 1
ATOM 1674 O O . LYS A 1 201 ? 21.928 0.512 -29.558 1.00 54.25 201 LYS A O 1
ATOM 1679 N N . LEU A 1 202 ? 21.268 -1.586 -29.089 1.00 52.22 202 LEU A N 1
ATOM 1680 C CA . LEU A 1 202 ? 21.963 -1.688 -27.807 1.00 52.22 202 LEU A CA 1
ATOM 1681 C C . LEU A 1 202 ? 23.442 -1.993 -28.093 1.00 52.22 202 LEU A C 1
ATOM 1683 O O . LEU A 1 202 ? 23.798 -3.117 -28.443 1.00 52.22 202 LEU A O 1
ATOM 1687 N N . ASN A 1 203 ? 24.311 -0.985 -27.992 1.00 44.44 203 ASN A N 1
ATOM 1688 C CA . ASN A 1 203 ? 25.755 -1.187 -28.095 1.00 44.44 203 ASN A CA 1
ATOM 1689 C C . ASN A 1 203 ? 26.273 -1.782 -26.780 1.00 44.44 203 ASN A C 1
ATOM 1691 O O . ASN A 1 203 ? 26.470 -1.065 -25.801 1.00 44.44 203 ASN A O 1
ATOM 1695 N N . PHE A 1 204 ? 26.506 -3.093 -26.758 1.00 40.50 204 PHE A N 1
ATOM 1696 C CA . PHE A 1 204 ? 27.198 -3.745 -25.650 1.00 40.50 204 PHE A CA 1
ATOM 1697 C C . PHE A 1 204 ? 28.702 -3.475 -25.768 1.00 40.50 204 PHE A C 1
ATOM 1699 O O . PHE A 1 204 ? 29.358 -3.971 -26.682 1.00 40.50 204 PHE A O 1
ATOM 1706 N N . GLN A 1 205 ? 29.255 -2.684 -24.847 1.00 37.09 205 GLN A N 1
ATOM 1707 C CA . GLN A 1 205 ? 30.696 -2.655 -24.605 1.00 37.09 205 GLN A CA 1
ATOM 1708 C C . GLN A 1 205 ? 31.008 -3.675 -23.510 1.00 37.09 205 GLN A C 1
ATOM 1710 O O . GLN A 1 205 ? 30.594 -3.509 -22.364 1.00 37.09 205 GLN A O 1
ATOM 1715 N N . PHE A 1 206 ? 31.705 -4.747 -23.878 1.00 32.41 206 PHE A N 1
ATOM 1716 C CA . PHE A 1 206 ? 32.290 -5.674 -22.916 1.00 32.41 206 PHE A CA 1
ATOM 1717 C C . PHE A 1 206 ? 33.647 -5.105 -22.485 1.00 32.41 206 PHE A C 1
ATOM 1719 O O . PHE A 1 206 ? 34.507 -4.887 -23.339 1.00 32.41 206 PHE A O 1
ATOM 1726 N N . TYR A 1 207 ? 33.799 -4.831 -21.188 1.00 37.19 207 TYR A N 1
ATOM 1727 C CA . TYR A 1 207 ? 35.075 -4.510 -20.542 1.00 37.19 207 TYR A CA 1
ATOM 1728 C C . TYR A 1 207 ? 35.601 -5.734 -19.799 1.00 37.19 207 TYR A C 1
ATOM 1730 O O . TYR A 1 207 ? 34.763 -6.444 -19.194 1.00 37.19 207 TYR A O 1
#